Protein AF-N1QQ58-F1 (afdb_monomer_lite)

Sequence (366 aa):
MARAAWAVVRYAVVVPLLQLAVYLCAAMSLMLFAERLYMGLVVAALWLRRRRRQRRSPSRNKGGDDDLESGAAEDLPLVLVQIPMFNEKQVYRLSIGAACGLWWPADKLVIQVLDDSTDAGVPGGGRVPTVGRQGGAHPVRNELPSSFKAYRYQQHRWSCGPANLMRKMFWEIVASRQVSAWKKVHVLYGFFFVRKVVAHLVTFLFYCVVIPAYVLVGGQDVRLPKYVAMYVPAIITLLNAVCTPRSWHLLVFWILFENVMSMHRSKATIIGLVEASRANEWVVTEKLGSVTSSTPAATTTMATNKGATKKKKSQSSILAPEIVMGLCLLYCAVYDIVFGHDHFYVYLLMQSAAAFVIGFGYVGSQ

Foldseek 3Di:
DVVVVCVCCLVVPVQVVLLVLLVVLLVLLVLLLVLLVVVLVVVVVVVVVVVVVCVVCVPPPPDDDPPPPPPDLVPDAQDEAEAEDELPVPCPVVVVLVLVVDPHPPVRYHYHYHYPYPDPPDPDDDDDPPPPPPDDPDPDDPQDALAPVLVLVVLLLQLLVLLLVLVVCVVVLVPDPVDDPVVSCCVNPSVRPSPRASVLVSLACVQLPSVLSCLVSQVPSHDNDVCSVPVSVVVSLVSVCVVPVPCPVCSVVVSLLSSLSSVSSNVSSVCSNVVDVCSPDPDDRDGPSPDDDDDDDDDDDDDDDDDDDDDPDPDLDQQVVLLVSLVSLQVSLVSCVVRNDPNCSVVSNSSSVSSNCVRSRVPSPD

Organism: Aegilops tauschii (NCBI:txid37682)

Radius of gyration: 26.33 Å; chains: 1; bounding box: 58×62×82 Å

Secondary structure (DSSP, 8-state):
-HHHHHHHHIIIIIHHHHHHHHHHHHHHHHHHHHHHHHHHHHHHHHHHHHHHHHHH-SS--SS-S--TT-S-GGGPPPEEEEEEESS-TTTHHHHHHHHHTS-S-GGGEEEEEEE----TTS--SS-------------------SSHHHHHHHHHHHHHHHHHHHHHHHHHHHH-SSS-HHHHHIIIIIIIIIIIIIHHHHHHIIIIIIHHHHHHHTSSSS---HHHHHHHHHHHHHHHHHT-GGGGGGHHHHHHHHHHHHHHHHHHHHHHHHT-GGGS--PPPPPTT--S---------------------------HHHHHHHHHHHHHHHHHHHH-SS-THHHHHHHHHHHHHHHTT-SS--

Structure (mmCIF, N/CA/C/O backbone):
data_AF-N1QQ58-F1
#
_entry.id   AF-N1QQ58-F1
#
loop_
_atom_site.group_PDB
_atom_site.id
_atom_site.type_symbol
_atom_site.label_atom_id
_atom_site.label_alt_id
_atom_site.label_comp_id
_atom_site.label_asym_id
_atom_site.label_entity_id
_atom_site.label_seq_id
_atom_site.pdbx_PDB_ins_code
_atom_site.Cartn_x
_atom_site.Cartn_y
_atom_site.Cartn_z
_atom_site.occupancy
_atom_site.B_iso_or_equiv
_atom_site.auth_seq_id
_atom_site.auth_comp_id
_atom_site.auth_asym_id
_atom_site.auth_atom_id
_atom_site.pdbx_PDB_model_num
ATOM 1 N N . MET A 1 1 ? 16.653 -12.418 -35.942 1.00 68.75 1 MET A N 1
ATOM 2 C CA . MET A 1 1 ? 15.538 -13.248 -35.425 1.00 68.75 1 MET A CA 1
ATOM 3 C C . MET A 1 1 ? 15.154 -12.900 -33.987 1.00 68.75 1 MET A C 1
ATOM 5 O O . MET A 1 1 ? 14.000 -12.563 -33.777 1.00 68.75 1 MET A O 1
ATOM 9 N N . ALA A 1 2 ? 16.083 -12.873 -33.019 1.00 77.06 2 ALA A N 1
ATOM 10 C CA . ALA A 1 2 ? 15.763 -12.585 -31.608 1.00 77.06 2 ALA A CA 1
ATOM 11 C C . ALA A 1 2 ? 15.022 -11.249 -31.365 1.00 77.06 2 ALA A C 1
ATOM 13 O O . ALA A 1 2 ? 14.053 -11.219 -30.617 1.00 77.06 2 ALA A O 1
ATOM 14 N N . ARG A 1 3 ? 15.408 -10.157 -32.046 1.00 82.69 3 ARG A N 1
ATOM 15 C CA . ARG A 1 3 ? 14.711 -8.856 -31.935 1.00 82.69 3 ARG A CA 1
ATOM 16 C C . ARG A 1 3 ? 13.276 -8.881 -32.477 1.00 82.69 3 ARG A C 1
ATOM 18 O O . ARG A 1 3 ? 12.400 -8.263 -31.890 1.00 82.69 3 ARG A O 1
ATOM 25 N N . ALA A 1 4 ? 13.036 -9.614 -33.565 1.00 82.50 4 ALA A N 1
ATOM 26 C CA . ALA A 1 4 ? 11.702 -9.759 -34.149 1.00 82.50 4 ALA A CA 1
ATOM 27 C C . ALA A 1 4 ? 10.807 -10.657 -33.279 1.00 82.50 4 ALA A C 1
ATOM 29 O O . ALA A 1 4 ? 9.669 -10.300 -33.002 1.00 82.50 4 ALA A O 1
ATOM 30 N N . ALA A 1 5 ? 11.347 -11.769 -32.767 1.00 85.38 5 ALA A N 1
ATOM 31 C CA . ALA A 1 5 ? 10.647 -12.629 -31.813 1.00 85.38 5 ALA A CA 1
ATOM 32 C C . ALA A 1 5 ? 10.306 -11.879 -30.512 1.00 85.38 5 ALA A C 1
ATOM 34 O O . ALA A 1 5 ? 9.185 -11.977 -30.019 1.00 85.38 5 ALA A O 1
ATOM 35 N N . TRP A 1 6 ? 11.235 -11.066 -29.995 1.00 85.88 6 TRP A N 1
ATOM 36 C CA . TRP A 1 6 ? 10.984 -10.202 -28.841 1.00 85.88 6 TRP A CA 1
ATOM 37 C C . TRP A 1 6 ? 9.894 -9.165 -29.111 1.00 85.88 6 TRP A C 1
ATOM 39 O O . TRP A 1 6 ? 9.037 -8.966 -28.259 1.00 85.88 6 TRP A O 1
ATOM 49 N N . ALA A 1 7 ? 9.878 -8.539 -30.292 1.00 84.75 7 ALA A N 1
ATOM 50 C CA . ALA A 1 7 ? 8.821 -7.601 -30.662 1.00 84.75 7 ALA A CA 1
ATOM 51 C C . ALA A 1 7 ? 7.442 -8.282 -30.674 1.00 84.75 7 ALA A C 1
ATOM 53 O O . ALA A 1 7 ? 6.501 -7.765 -30.078 1.00 84.75 7 ALA A O 1
ATOM 54 N N . VAL A 1 8 ? 7.335 -9.477 -31.263 1.00 88.44 8 VAL A N 1
ATOM 55 C CA . VAL A 1 8 ? 6.081 -10.246 -31.272 1.00 88.44 8 VAL A CA 1
ATOM 56 C C . VAL A 1 8 ? 5.625 -10.568 -29.848 1.00 88.44 8 VAL A C 1
ATOM 58 O O . VAL A 1 8 ? 4.484 -10.282 -29.500 1.00 88.44 8 VAL A O 1
ATOM 61 N N . VAL A 1 9 ? 6.511 -11.087 -28.992 1.00 88.62 9 VAL A N 1
ATOM 62 C CA . VAL A 1 9 ? 6.177 -11.402 -27.589 1.00 88.62 9 VAL A CA 1
ATOM 63 C C . VAL A 1 9 ? 5.810 -10.142 -26.800 1.00 88.62 9 VAL A C 1
ATOM 65 O O . VAL A 1 9 ? 4.850 -10.149 -26.025 1.00 88.62 9 VAL A O 1
ATOM 68 N N . ARG A 1 10 ? 6.536 -9.041 -27.011 1.00 87.25 10 ARG A N 1
ATOM 69 C CA . ARG A 1 10 ? 6.280 -7.754 -26.360 1.00 87.25 10 ARG A CA 1
ATOM 70 C C . ARG A 1 10 ? 4.865 -7.271 -26.656 1.00 87.25 10 ARG A C 1
ATOM 72 O O . ARG A 1 10 ? 4.117 -7.018 -25.717 1.00 87.25 10 ARG A O 1
ATOM 79 N N . TYR A 1 11 ? 4.489 -7.181 -27.928 1.00 87.56 11 TYR A N 1
ATOM 80 C CA . TYR A 1 11 ? 3.186 -6.644 -28.322 1.00 87.56 11 TYR A CA 1
ATOM 81 C C . TYR A 1 11 ? 2.030 -7.624 -28.093 1.00 87.56 11 TYR A C 1
ATOM 83 O O . TYR A 1 11 ? 0.942 -7.191 -27.727 1.00 87.56 11 TYR A O 1
ATOM 91 N N . ALA A 1 12 ? 2.253 -8.931 -28.253 1.00 89.88 12 ALA A N 1
ATOM 92 C CA . ALA A 1 12 ? 1.199 -9.929 -28.083 1.00 89.88 12 ALA A CA 1
ATOM 93 C C . ALA A 1 12 ? 0.916 -10.280 -26.615 1.00 89.88 12 ALA A C 1
ATOM 95 O O . ALA A 1 12 ? -0.210 -10.642 -26.286 1.00 89.88 12 ALA A O 1
ATOM 96 N N . VAL A 1 13 ? 1.920 -10.201 -25.733 1.00 90.88 13 VAL A N 1
ATOM 97 C CA . VAL A 1 13 ? 1.814 -10.713 -24.355 1.00 90.88 13 VAL A CA 1
ATOM 98 C C . VAL A 1 13 ? 2.158 -9.646 -23.322 1.00 90.88 13 VAL A C 1
ATOM 100 O O . VAL A 1 13 ? 1.341 -9.350 -22.453 1.00 90.88 13 VAL A O 1
ATOM 103 N N . VAL A 1 14 ? 3.344 -9.039 -23.400 1.00 90.88 14 VAL A N 1
ATOM 104 C CA . VAL A 1 14 ? 3.839 -8.159 -22.325 1.00 90.88 14 VAL A CA 1
ATOM 105 C C . VAL A 1 14 ? 3.010 -6.882 -22.207 1.00 90.88 14 VAL A C 1
ATOM 107 O O . VAL A 1 14 ? 2.548 -6.551 -21.118 1.00 90.88 14 VAL A O 1
ATOM 110 N N . VAL A 1 15 ? 2.789 -6.183 -23.321 1.00 90.62 15 VAL A N 1
ATOM 111 C CA . VAL A 1 15 ? 2.008 -4.939 -23.374 1.00 90.62 15 VAL A CA 1
ATOM 112 C C . VAL A 1 15 ? 0.566 -5.144 -22.888 1.00 90.62 15 VAL A C 1
ATOM 114 O O . VAL A 1 15 ? 0.165 -4.418 -21.977 1.00 90.62 15 VAL A O 1
ATOM 117 N N . PRO A 1 16 ? -0.226 -6.115 -23.394 1.00 92.81 16 PRO A N 1
ATOM 118 C CA . PRO A 1 16 ? -1.600 -6.296 -22.925 1.00 92.81 16 PRO A CA 1
ATOM 119 C C . PRO A 1 16 ? -1.680 -6.743 -21.460 1.00 92.81 16 PRO A C 1
ATOM 121 O O . PRO A 1 16 ? -2.546 -6.256 -20.732 1.00 92.81 16 PRO A O 1
ATOM 124 N N . LEU A 1 17 ? -0.767 -7.604 -20.990 1.00 93.94 17 LEU A N 1
ATOM 125 C CA . LEU A 1 17 ? -0.719 -7.994 -19.575 1.00 93.94 17 LEU A CA 1
ATOM 126 C C . LEU A 1 17 ? -0.382 -6.810 -18.667 1.00 93.94 17 LEU A C 1
ATOM 128 O O . LEU A 1 17 ? -1.013 -6.629 -17.625 1.00 93.94 17 LEU A O 1
ATOM 132 N N . LEU A 1 18 ? 0.584 -5.982 -19.063 1.00 93.06 18 LEU A N 1
ATOM 133 C CA . LEU A 1 18 ? 0.956 -4.793 -18.307 1.00 93.06 18 LEU A CA 1
ATOM 134 C C . LEU A 1 18 ? -0.171 -3.753 -18.315 1.00 93.06 18 LEU A C 1
ATOM 136 O O . LEU A 1 18 ? -0.483 -3.187 -17.270 1.00 93.06 18 LEU A O 1
ATOM 140 N N . GLN A 1 19 ? -0.846 -3.556 -19.449 1.00 92.69 19 GLN A N 1
ATOM 141 C CA . GLN A 1 19 ? -2.010 -2.677 -19.551 1.00 92.69 19 GLN A CA 1
ATOM 142 C C . GLN A 1 19 ? -3.161 -3.157 -18.650 1.00 92.69 19 GLN A C 1
ATOM 144 O O . GLN A 1 19 ? -3.778 -2.353 -17.950 1.00 92.69 19 GLN A O 1
ATOM 149 N N . LEU A 1 20 ? -3.419 -4.468 -18.602 1.00 94.06 20 LEU A N 1
ATOM 150 C CA . LEU A 1 20 ? -4.380 -5.059 -17.670 1.00 94.06 20 LEU A CA 1
ATOM 151 C C . LEU A 1 20 ? -3.970 -4.806 -16.212 1.00 94.06 20 LEU A C 1
ATOM 153 O O . LEU A 1 20 ? -4.798 -4.377 -15.411 1.00 94.06 20 LEU A O 1
ATOM 157 N N . ALA A 1 21 ? -2.696 -5.013 -15.867 1.00 94.06 21 ALA A N 1
ATOM 158 C CA . ALA A 1 21 ? -2.182 -4.750 -14.524 1.00 94.06 21 ALA A CA 1
ATOM 159 C C . ALA A 1 21 ? -2.329 -3.270 -14.123 1.00 94.06 21 ALA A C 1
ATOM 161 O O . ALA A 1 21 ? -2.708 -2.979 -12.986 1.00 94.06 21 ALA A O 1
ATOM 162 N N . VAL A 1 22 ? -2.102 -2.340 -15.059 1.00 92.81 22 VAL A N 1
ATOM 163 C CA . VAL A 1 22 ? -2.349 -0.901 -14.871 1.00 92.81 22 VAL A CA 1
ATOM 164 C C . VAL A 1 22 ? -3.824 -0.641 -14.574 1.00 92.81 22 VAL A C 1
ATOM 166 O O . VAL A 1 22 ? -4.124 0.051 -13.602 1.00 92.81 22 VAL A O 1
ATOM 169 N N . TYR A 1 23 ? -4.750 -1.211 -15.350 1.00 93.00 23 TYR A N 1
ATOM 170 C CA . TYR A 1 23 ? -6.185 -1.025 -15.114 1.00 93.00 23 TYR A CA 1
ATOM 171 C C . TYR A 1 23 ? -6.649 -1.610 -13.779 1.00 93.00 23 TYR A C 1
ATOM 173 O O . TYR A 1 23 ? -7.400 -0.954 -13.057 1.00 93.00 23 TYR A O 1
ATOM 181 N N . LEU A 1 24 ? -6.156 -2.791 -13.403 1.00 94.31 24 LEU A N 1
ATOM 182 C CA . LEU A 1 24 ? -6.442 -3.391 -12.099 1.00 94.31 24 LEU A CA 1
ATOM 183 C C . LEU A 1 24 ? -5.923 -2.512 -10.954 1.00 94.31 24 LEU A C 1
ATOM 185 O O . LEU A 1 24 ? -6.649 -2.253 -9.994 1.00 94.31 24 LEU A O 1
ATOM 189 N N . CYS A 1 25 ? -4.696 -1.996 -11.062 1.00 93.69 25 CYS A N 1
ATOM 190 C CA . CYS A 1 25 ? -4.146 -1.091 -10.054 1.00 93.69 25 CYS A CA 1
ATOM 191 C C . CYS A 1 25 ? -4.879 0.253 -10.006 1.00 93.69 25 CYS A C 1
ATOM 193 O O . CYS A 1 25 ? -5.092 0.789 -8.920 1.00 93.69 25 CYS A O 1
ATOM 195 N N . ALA A 1 26 ? -5.308 0.789 -11.149 1.00 91.94 26 ALA A N 1
ATOM 196 C CA . ALA A 1 26 ? -6.103 2.011 -11.204 1.00 91.94 26 ALA A CA 1
ATOM 197 C C . ALA A 1 26 ? -7.471 1.822 -10.530 1.00 91.94 26 ALA A C 1
ATOM 199 O O . ALA A 1 26 ? -7.878 2.668 -9.733 1.00 91.94 26 ALA A O 1
ATOM 200 N N . ALA A 1 27 ? -8.142 0.692 -10.774 1.00 93.06 27 ALA A N 1
ATOM 201 C CA . ALA A 1 27 ? -9.397 0.345 -10.113 1.00 93.06 27 ALA A CA 1
ATOM 202 C C . ALA A 1 27 ? -9.220 0.217 -8.590 1.00 93.06 27 ALA A C 1
ATOM 204 O O . ALA A 1 27 ? -9.966 0.829 -7.827 1.00 93.06 27 ALA A O 1
ATOM 205 N N . MET A 1 28 ? -8.183 -0.495 -8.137 1.00 94.12 28 MET A N 1
ATOM 206 C CA . MET A 1 28 ? -7.853 -0.613 -6.712 1.00 94.12 28 MET A CA 1
ATOM 207 C C . MET A 1 28 ? -7.541 0.746 -6.061 1.00 94.12 28 MET A C 1
ATOM 209 O O . MET A 1 28 ? -8.013 1.031 -4.959 1.00 94.12 28 MET A O 1
ATOM 213 N N . SER A 1 29 ? -6.794 1.615 -6.748 1.00 92.38 29 SER A N 1
ATOM 214 C CA . SER A 1 29 ? -6.502 2.978 -6.285 1.00 92.38 29 SER A CA 1
ATOM 215 C C . SER A 1 29 ? -7.767 3.831 -6.177 1.00 92.38 29 SER A C 1
ATOM 217 O O . SER A 1 29 ? -7.935 4.560 -5.199 1.00 92.38 29 SER A O 1
ATOM 219 N N . LEU A 1 30 ? -8.694 3.709 -7.133 1.00 91.56 30 LEU A N 1
ATOM 220 C CA . LEU A 1 30 ? -9.986 4.394 -7.091 1.00 91.56 30 LEU A CA 1
ATOM 221 C C . LEU A 1 30 ? -10.849 3.907 -5.919 1.00 91.56 30 LEU A C 1
ATOM 223 O O . LEU A 1 30 ? -11.454 4.725 -5.227 1.00 91.56 30 LEU A O 1
ATOM 227 N N . MET A 1 31 ? -10.872 2.598 -5.654 1.00 93.38 31 MET A N 1
ATOM 228 C CA . MET A 1 31 ? -11.583 2.030 -4.502 1.00 93.38 31 MET A CA 1
ATOM 229 C C . MET A 1 31 ? -11.068 2.614 -3.181 1.00 93.38 31 MET A C 1
ATOM 231 O O . MET A 1 31 ? -11.866 2.995 -2.323 1.00 93.38 31 MET A O 1
ATOM 235 N N . LEU A 1 32 ? -9.746 2.739 -3.025 1.00 91.56 32 LEU A N 1
ATOM 236 C CA . LEU A 1 32 ? -9.146 3.369 -1.845 1.00 91.56 32 LEU A CA 1
ATOM 237 C C . LEU A 1 32 ? -9.469 4.851 -1.749 1.00 91.56 32 LEU A C 1
ATOM 239 O O . LEU A 1 32 ? -9.785 5.337 -0.665 1.00 91.56 32 LEU A O 1
ATOM 243 N N . PHE A 1 33 ? -9.392 5.568 -2.866 1.00 91.88 33 PHE A N 1
ATOM 244 C CA . PHE A 1 33 ? -9.733 6.980 -2.905 1.00 91.88 33 PHE A CA 1
ATOM 245 C C . PHE A 1 33 ? -11.181 7.212 -2.463 1.00 91.88 33 PHE A C 1
ATOM 247 O O . PHE A 1 33 ? -11.430 8.051 -1.600 1.00 91.88 33 PHE A O 1
ATOM 254 N N . ALA A 1 34 ? -12.121 6.420 -2.986 1.00 92.06 34 ALA A N 1
ATOM 255 C CA . ALA A 1 34 ? -13.529 6.488 -2.613 1.00 92.06 34 ALA A CA 1
ATOM 256 C C . ALA A 1 34 ? -13.748 6.192 -1.118 1.00 92.06 34 ALA A C 1
ATOM 258 O O . ALA A 1 34 ? -14.498 6.906 -0.454 1.00 92.06 34 ALA A O 1
ATOM 259 N N . GLU A 1 35 ? -13.058 5.190 -0.563 1.00 91.44 35 GLU A N 1
ATOM 260 C CA . GLU A 1 35 ? -13.122 4.859 0.866 1.00 91.44 35 GLU A CA 1
ATOM 261 C C . GLU A 1 35 ? -12.599 6.003 1.745 1.00 91.44 35 GLU A C 1
ATOM 263 O O . GLU A 1 35 ? -13.250 6.393 2.718 1.00 91.44 35 GLU A O 1
ATOM 268 N N . ARG A 1 36 ? -11.464 6.602 1.366 1.00 90.25 36 ARG A N 1
ATOM 269 C CA . ARG A 1 36 ? -10.860 7.725 2.094 1.00 90.25 36 ARG A CA 1
ATOM 270 C C . ARG A 1 36 ? -11.699 8.988 2.003 1.00 90.25 36 ARG A C 1
ATOM 272 O O . ARG A 1 36 ? -11.856 9.672 3.013 1.00 90.25 36 ARG A O 1
ATOM 279 N N . LEU A 1 37 ? -12.279 9.264 0.837 1.00 90.81 37 LEU A N 1
ATOM 280 C CA . LEU A 1 37 ? -13.210 10.368 0.643 1.00 90.81 37 LEU A CA 1
ATOM 281 C C . LEU A 1 37 ? -14.463 10.180 1.505 1.00 90.81 37 LEU A C 1
ATOM 283 O O . LEU A 1 37 ? -14.833 11.089 2.244 1.00 90.81 37 LEU A O 1
ATOM 287 N N . TYR A 1 38 ? -15.073 8.990 1.477 1.00 90.62 38 TYR A N 1
ATOM 288 C CA . TYR A 1 38 ? -16.233 8.664 2.306 1.00 90.62 38 TYR A CA 1
ATOM 289 C C . TYR A 1 38 ? -15.941 8.880 3.796 1.00 90.62 38 TYR A C 1
ATOM 291 O O . TYR A 1 38 ? -16.677 9.595 4.477 1.00 90.62 38 TYR A O 1
ATOM 299 N N . MET A 1 39 ? -14.837 8.326 4.301 1.00 87.50 39 MET A N 1
ATOM 300 C CA . MET A 1 39 ? -14.452 8.477 5.706 1.00 87.50 39 MET A CA 1
ATOM 301 C C . MET A 1 39 ? -14.150 9.932 6.073 1.00 87.50 39 MET A C 1
ATOM 303 O O . MET A 1 39 ? -14.581 10.397 7.128 1.00 87.50 39 MET A O 1
ATOM 307 N N . GLY A 1 40 ? -13.469 10.672 5.194 1.00 88.31 40 GLY A N 1
ATOM 308 C CA . GLY A 1 40 ? -13.215 12.100 5.373 1.00 88.31 40 GLY A CA 1
ATOM 309 C C . GLY A 1 40 ? -14.508 12.911 5.479 1.00 88.31 40 GLY A C 1
ATOM 310 O O . GLY A 1 40 ? -14.647 13.730 6.387 1.00 88.31 40 GLY A O 1
ATOM 311 N N . LEU A 1 41 ? -15.492 12.631 4.618 1.00 90.88 41 LEU A N 1
ATOM 312 C CA . LEU A 1 41 ? -16.811 13.269 4.655 1.00 90.88 41 LEU A CA 1
ATOM 313 C C . LEU A 1 41 ? -17.585 12.927 5.935 1.00 90.88 41 LEU A C 1
ATOM 315 O O . LEU A 1 41 ? -18.172 13.821 6.544 1.00 90.88 41 LEU A O 1
ATOM 319 N N . VAL A 1 42 ? -17.560 11.666 6.380 1.00 89.44 42 VAL A N 1
ATOM 320 C CA . VAL A 1 42 ? -18.204 11.245 7.637 1.00 89.44 42 VAL A CA 1
ATOM 321 C C . VAL A 1 42 ? -17.586 11.975 8.830 1.00 89.44 42 VAL A C 1
ATOM 323 O O . VAL A 1 42 ? -18.313 12.555 9.640 1.00 89.44 42 VAL A O 1
ATOM 326 N N . VAL A 1 43 ? -16.255 12.012 8.922 1.00 87.19 43 VAL A N 1
ATOM 327 C CA . VAL A 1 43 ? -15.543 12.716 9.998 1.00 87.19 43 VAL A CA 1
ATOM 328 C C . VAL A 1 43 ? -15.839 14.216 9.958 1.00 87.19 43 VAL A C 1
ATOM 330 O O . VAL A 1 43 ? -16.155 14.797 10.995 1.00 87.19 43 VAL A O 1
ATOM 333 N N . ALA A 1 44 ? -15.821 14.841 8.779 1.00 88.31 44 ALA A N 1
ATOM 334 C CA . ALA A 1 44 ? -16.146 16.257 8.618 1.00 88.31 44 ALA A CA 1
ATOM 335 C C . ALA A 1 44 ? -17.598 16.571 9.021 1.00 88.31 44 ALA A C 1
ATOM 337 O O . ALA A 1 44 ? -17.852 17.562 9.709 1.00 88.31 44 ALA A O 1
ATOM 338 N N . ALA A 1 45 ? -18.554 15.713 8.656 1.00 91.00 45 ALA A N 1
ATOM 339 C CA . ALA A 1 45 ? -19.955 15.863 9.035 1.00 91.00 45 ALA A CA 1
ATOM 340 C C . ALA A 1 45 ? -20.155 15.728 10.553 1.00 91.00 45 ALA A C 1
ATOM 342 O O . ALA A 1 45 ? -20.858 16.545 11.156 1.00 91.00 45 ALA A O 1
ATOM 343 N N . LEU A 1 46 ? -19.518 14.738 11.190 1.00 90.06 46 LEU A N 1
ATOM 344 C CA . LEU A 1 46 ? -19.548 14.564 12.646 1.00 90.06 46 LEU A CA 1
ATOM 345 C C . LEU A 1 46 ? -18.886 15.740 13.364 1.00 90.06 46 LEU A C 1
ATOM 347 O O . LEU A 1 46 ? -19.436 16.257 14.337 1.00 90.06 46 LEU A O 1
ATOM 351 N N . TRP A 1 47 ? -17.757 16.219 12.848 1.00 87.25 47 TRP A N 1
ATOM 352 C CA . TRP A 1 47 ? -17.075 17.400 13.360 1.00 87.25 47 TRP A CA 1
ATOM 353 C C . TRP A 1 47 ? -17.955 18.652 13.257 1.00 87.25 47 TRP A C 1
ATOM 355 O O . TRP A 1 47 ? -18.106 19.384 14.236 1.00 87.25 47 TRP A O 1
ATOM 365 N N . LEU A 1 48 ? -18.620 18.870 12.117 1.00 90.19 48 LEU A N 1
ATOM 366 C CA . LEU A 1 48 ? -19.521 20.005 11.923 1.00 90.19 48 LEU A CA 1
ATOM 367 C C . LEU A 1 48 ? -20.743 19.919 12.847 1.00 90.19 48 LEU A C 1
ATOM 369 O O . LEU A 1 48 ? -21.152 20.930 13.420 1.00 90.19 48 LEU A O 1
ATOM 373 N N . ARG A 1 49 ? -21.307 18.719 13.038 1.00 90.25 49 ARG A N 1
ATOM 374 C CA . ARG A 1 49 ? -22.401 18.477 13.992 1.00 90.25 49 ARG A CA 1
ATOM 375 C C . ARG A 1 49 ? -21.964 18.747 15.428 1.00 90.25 49 ARG A C 1
ATOM 377 O O . ARG A 1 49 ? -22.676 19.459 16.134 1.00 90.25 49 ARG A O 1
ATOM 384 N N . ARG A 1 50 ? -20.791 18.255 15.842 1.00 87.31 50 ARG A N 1
ATOM 385 C CA . ARG A 1 50 ? -20.214 18.516 17.170 1.00 87.31 50 ARG A CA 1
ATOM 386 C C . ARG A 1 50 ? -19.990 20.012 17.384 1.00 87.31 50 ARG A C 1
ATOM 388 O O . ARG A 1 50 ? -20.445 20.554 18.383 1.00 87.31 50 ARG A O 1
ATOM 395 N N . ARG A 1 51 ? -19.410 20.709 16.401 1.00 85.31 51 ARG A N 1
ATOM 396 C CA . ARG A 1 51 ? -19.193 22.164 16.451 1.00 85.31 51 ARG A CA 1
ATOM 397 C C . ARG A 1 51 ? -20.505 22.949 16.520 1.00 85.31 51 ARG A C 1
ATOM 399 O O . ARG A 1 51 ? -20.591 23.922 17.262 1.00 85.31 51 ARG A O 1
ATOM 406 N N . ARG A 1 52 ? -21.540 22.536 15.778 1.00 83.50 52 ARG A N 1
ATOM 407 C CA . ARG A 1 52 ? -22.883 23.144 15.840 1.00 83.50 52 ARG A CA 1
ATOM 408 C C . ARG A 1 52 ? -23.567 22.896 17.186 1.00 83.50 52 ARG A C 1
ATOM 410 O O . ARG A 1 52 ? -24.162 23.830 17.710 1.00 83.50 52 ARG A O 1
ATOM 417 N N . ARG A 1 53 ? -23.468 21.687 17.757 1.00 76.56 53 ARG A N 1
ATOM 418 C CA . ARG A 1 53 ? -23.971 21.381 19.111 1.00 76.56 53 ARG A CA 1
ATOM 419 C C . ARG A 1 53 ? -23.275 22.245 20.162 1.00 76.56 53 ARG A C 1
ATOM 421 O O . ARG A 1 53 ? -23.950 22.908 20.937 1.00 76.56 53 ARG A O 1
ATOM 428 N N . GLN A 1 54 ? -21.949 22.327 20.103 1.00 71.19 54 GLN A N 1
ATOM 429 C CA . GLN A 1 54 ? -21.149 23.097 21.056 1.00 71.19 54 GLN A CA 1
ATOM 430 C C . GLN A 1 54 ? -21.381 24.613 20.952 1.00 71.19 54 GLN A C 1
ATOM 432 O O . GLN A 1 54 ? -21.336 25.312 21.955 1.00 71.19 54 GLN A O 1
ATOM 437 N N . ARG A 1 55 ? -21.706 25.126 19.755 1.00 67.00 55 ARG A N 1
ATOM 438 C CA . ARG A 1 55 ? -22.148 26.520 19.562 1.00 67.00 55 ARG A CA 1
ATOM 439 C C . ARG A 1 55 ? -23.585 26.785 20.024 1.00 67.00 55 ARG A C 1
ATOM 441 O O . ARG A 1 55 ? -23.877 27.906 20.415 1.00 67.00 55 ARG A O 1
ATOM 448 N N . ARG A 1 56 ? -24.484 25.796 19.949 1.00 61.97 56 ARG A N 1
ATOM 449 C CA . ARG A 1 56 ? -25.903 25.941 20.336 1.00 61.97 56 ARG A CA 1
ATOM 450 C C . ARG A 1 56 ? -26.151 25.817 21.837 1.00 61.97 56 ARG A C 1
ATOM 452 O O . ARG A 1 56 ? -27.188 26.272 22.297 1.00 61.97 56 ARG A O 1
ATOM 459 N N . SER A 1 57 ? -25.234 25.228 22.600 1.00 47.12 57 SER A N 1
ATOM 460 C CA . SER A 1 57 ? -25.326 25.217 24.059 1.00 47.12 57 SER A CA 1
ATOM 461 C C . SER A 1 57 ? -23.932 25.305 24.689 1.00 47.12 57 SER A C 1
ATOM 463 O O . SER A 1 57 ? -23.308 24.277 24.941 1.00 47.12 57 SER A O 1
ATOM 465 N N . PRO A 1 58 ? -23.422 26.525 24.947 1.00 53.78 58 PRO A N 1
ATOM 466 C CA . PRO A 1 58 ? -22.179 26.721 25.697 1.00 53.78 58 PRO A CA 1
ATOM 467 C C . PRO A 1 58 ? -22.304 26.302 27.174 1.00 53.78 58 PRO A C 1
ATOM 469 O O . PRO A 1 58 ? -21.292 26.081 27.828 1.00 53.78 58 PRO A O 1
ATOM 472 N N . SER A 1 59 ? -23.539 26.207 27.695 1.00 46.78 59 SER A N 1
ATOM 473 C CA . SER A 1 59 ? -23.839 26.065 29.130 1.00 46.78 59 SER A CA 1
ATOM 474 C C . SER A 1 59 ? -24.355 24.685 29.564 1.00 46.78 59 SER A C 1
ATOM 476 O O . SER A 1 59 ? -24.485 24.447 30.763 1.00 46.78 59 SER A O 1
ATOM 478 N N . ARG A 1 60 ? -24.632 23.745 28.653 1.00 44.78 60 ARG A N 1
ATOM 479 C CA . ARG A 1 60 ? -25.029 22.376 29.033 1.00 44.78 60 ARG A CA 1
ATOM 480 C C . ARG A 1 60 ? -23.796 21.491 29.237 1.00 44.78 60 ARG A C 1
ATOM 482 O O . ARG A 1 60 ? -23.609 20.508 28.534 1.00 44.78 60 ARG A O 1
ATOM 489 N N . ASN A 1 61 ? -22.932 21.884 30.176 1.00 45.59 61 ASN A N 1
ATOM 490 C CA . ASN A 1 61 ? -21.799 21.071 30.637 1.00 45.59 61 ASN A CA 1
ATOM 491 C C . ASN A 1 61 ? -21.949 20.631 32.106 1.00 45.59 61 ASN A C 1
ATOM 493 O O . ASN A 1 61 ? -20.962 20.433 32.808 1.00 45.59 61 ASN A O 1
ATOM 497 N N . LYS A 1 62 ? -23.191 20.492 32.582 1.00 43.03 62 LYS A N 1
ATOM 498 C CA . LYS A 1 62 ? -23.528 19.746 33.798 1.00 43.03 62 LYS A CA 1
ATOM 499 C C . LYS A 1 62 ? -24.852 19.019 33.570 1.00 43.03 62 LYS A C 1
ATOM 501 O O . LYS A 1 62 ? -25.894 19.661 33.536 1.00 43.03 62 LYS A O 1
ATOM 506 N N . GLY A 1 63 ? -24.784 17.701 33.414 1.00 43.69 63 GLY A N 1
ATOM 507 C CA . GLY A 1 63 ? -25.938 16.803 33.453 1.00 43.69 63 GLY A CA 1
ATOM 508 C C . GLY A 1 63 ? -26.549 16.486 32.087 1.00 43.69 63 GLY A C 1
ATOM 509 O O . GLY A 1 63 ? -27.134 17.351 31.437 1.00 43.69 63 GLY A O 1
ATOM 510 N N . GLY A 1 64 ? -26.451 15.218 31.690 1.00 42.88 64 GLY A N 1
ATOM 511 C CA . GLY A 1 64 ? -27.249 14.636 30.613 1.00 42.88 64 GLY A CA 1
ATOM 512 C C . GLY A 1 64 ? -26.523 14.512 29.278 1.00 42.88 64 GLY A C 1
ATOM 513 O O . GLY A 1 64 ? -26.960 15.100 28.281 1.00 42.88 64 GLY A O 1
ATOM 514 N N . ASP A 1 65 ? -25.432 13.747 29.255 1.00 43.22 65 ASP A N 1
ATOM 515 C CA . ASP A 1 65 ? -25.315 12.734 28.205 1.00 43.22 65 ASP A CA 1
ATOM 516 C C . ASP A 1 65 ? -26.193 11.549 28.636 1.00 43.22 65 ASP A C 1
ATOM 518 O O . ASP A 1 65 ? -26.395 11.329 29.831 1.00 43.22 65 ASP A O 1
ATOM 522 N N . ASP A 1 66 ? -26.774 10.840 27.671 1.00 43.81 66 ASP A N 1
ATOM 523 C CA . ASP A 1 66 ? -27.459 9.564 27.885 1.00 43.81 66 ASP A CA 1
ATOM 524 C C . ASP A 1 66 ? -26.410 8.506 28.288 1.00 43.81 66 ASP A C 1
ATOM 526 O O . ASP A 1 66 ? -26.096 7.582 27.535 1.00 43.81 66 ASP A O 1
ATOM 530 N N . ASP A 1 67 ? -25.794 8.702 29.453 1.00 46.78 67 ASP A N 1
ATOM 531 C CA . ASP A 1 67 ? -24.844 7.791 30.058 1.00 46.78 67 ASP A CA 1
ATOM 532 C C . ASP A 1 67 ? -25.631 6.548 30.463 1.00 46.78 67 ASP A C 1
ATOM 534 O O . ASP A 1 67 ? -26.418 6.568 31.410 1.00 46.78 67 ASP A O 1
ATOM 538 N N . LEU A 1 68 ? -25.378 5.440 29.767 1.00 47.38 68 LEU A N 1
ATOM 539 C CA . LEU A 1 68 ? -25.786 4.090 30.179 1.00 47.38 68 LEU A CA 1
ATOM 540 C C . LEU A 1 68 ? -25.263 3.722 31.588 1.00 47.38 68 LEU A C 1
ATOM 542 O O . LEU A 1 68 ? -25.661 2.705 32.143 1.00 47.38 68 LEU A O 1
ATOM 546 N N . GLU A 1 69 ? -24.398 4.560 32.164 1.00 46.91 69 GLU A N 1
ATOM 547 C CA . GLU A 1 69 ? -23.865 4.501 33.527 1.00 46.91 69 GLU A CA 1
ATOM 548 C C . GLU A 1 69 ? -24.689 5.317 34.550 1.00 46.91 69 GLU A C 1
ATOM 550 O O . GLU A 1 69 ? -24.337 5.343 35.724 1.00 46.91 69 GLU A O 1
ATOM 555 N N . SER A 1 70 ? -25.792 5.965 34.145 1.00 45.06 70 SER A N 1
ATOM 556 C CA . SER A 1 70 ? -26.669 6.752 35.041 1.00 45.06 70 SER A CA 1
ATOM 557 C C . SER A 1 70 ? -27.647 5.912 35.874 1.00 45.06 70 SER A C 1
ATOM 559 O O . SER A 1 70 ? -28.499 6.473 36.566 1.00 45.06 70 SER A O 1
ATOM 561 N N . GLY A 1 71 ? -27.555 4.580 35.816 1.00 51.06 71 GLY A N 1
ATOM 562 C CA . GLY A 1 71 ? -28.204 3.732 36.815 1.00 51.06 71 GLY A CA 1
ATOM 563 C C . GLY A 1 71 ? -27.678 4.083 38.208 1.00 51.06 71 GLY A C 1
ATOM 564 O O . GLY A 1 71 ? -26.544 4.547 38.351 1.00 51.06 71 GLY A O 1
ATOM 565 N N . ALA A 1 72 ? -28.486 3.885 39.253 1.00 57.72 72 ALA A N 1
ATOM 566 C CA . ALA A 1 72 ? -27.975 3.963 40.621 1.00 57.72 72 ALA A CA 1
ATOM 567 C C . ALA A 1 72 ? -26.702 3.098 40.729 1.00 57.72 72 ALA A C 1
ATOM 569 O O . ALA A 1 72 ? -26.577 2.111 40.009 1.00 57.72 72 ALA A O 1
ATOM 570 N N . ALA A 1 73 ? -25.752 3.425 41.612 1.00 55.72 73 ALA A N 1
ATOM 571 C CA . ALA A 1 73 ? -24.505 2.652 41.751 1.00 55.72 73 ALA A CA 1
ATOM 572 C C . ALA A 1 73 ? -24.742 1.126 41.917 1.00 55.72 73 ALA A C 1
ATOM 574 O O . ALA A 1 73 ? -23.877 0.310 41.587 1.00 55.72 73 ALA A O 1
ATOM 575 N N . GLU A 1 74 ? -25.944 0.737 42.357 1.00 60.28 74 GLU A N 1
ATOM 576 C CA . GLU A 1 74 ? -26.431 -0.641 42.447 1.00 60.28 74 GLU A CA 1
ATOM 577 C C . GLU A 1 74 ? -26.668 -1.346 41.093 1.00 60.28 74 GLU A C 1
ATOM 579 O O . GLU A 1 74 ? -26.421 -2.548 41.020 1.00 60.28 74 GLU A O 1
ATOM 584 N N . ASP A 1 75 ? -26.976 -0.631 40.006 1.00 69.38 75 ASP A N 1
ATOM 585 C CA . ASP A 1 75 ? -27.267 -1.190 38.667 1.00 69.38 75 ASP A CA 1
ATOM 586 C C . ASP A 1 75 ? -26.034 -1.330 37.753 1.00 69.38 75 ASP A C 1
ATOM 588 O O . ASP A 1 75 ? -26.118 -1.871 36.648 1.00 69.38 75 ASP A O 1
ATOM 592 N N . LEU A 1 76 ? -24.862 -0.855 38.184 1.00 77.00 76 LEU A N 1
ATOM 593 C CA . LEU A 1 76 ? -23.634 -0.976 37.390 1.00 77.00 76 LEU A CA 1
ATOM 594 C C . LEU A 1 76 ? -23.181 -2.449 37.288 1.00 77.00 76 LEU A C 1
ATOM 596 O O . LEU A 1 76 ? -23.208 -3.152 38.306 1.00 77.00 76 LEU A O 1
ATOM 600 N N . PRO A 1 77 ? -22.741 -2.933 36.107 1.00 83.12 77 PRO A N 1
ATOM 601 C CA . PRO A 1 77 ? -22.280 -4.309 35.943 1.00 83.12 77 PRO A CA 1
ATOM 602 C C . PRO A 1 77 ? -20.944 -4.566 36.652 1.00 83.12 77 PRO A C 1
ATOM 604 O O . PRO A 1 77 ? -20.126 -3.666 36.847 1.00 83.12 77 PRO A O 1
ATOM 607 N N . LEU A 1 78 ? -20.696 -5.834 36.986 1.00 81.81 78 LEU A N 1
ATOM 608 C CA . LEU A 1 78 ? -19.364 -6.304 37.361 1.00 81.81 78 LEU A CA 1
ATOM 609 C C . LEU A 1 78 ? -18.456 -6.261 36.122 1.00 81.81 78 LEU A C 1
ATOM 611 O O . LEU A 1 78 ? -18.749 -6.905 35.113 1.00 81.81 78 LEU A O 1
ATOM 615 N N . VAL A 1 79 ? -17.354 -5.518 36.200 1.00 80.81 79 VAL A N 1
ATOM 616 C CA . VAL A 1 79 ? -16.415 -5.311 35.092 1.00 80.81 79 VAL A CA 1
ATOM 617 C C . VAL A 1 79 ? -15.076 -5.970 35.410 1.00 80.81 79 VAL A C 1
ATOM 619 O O . VAL A 1 79 ? -14.455 -5.687 36.433 1.00 80.81 79 VAL A O 1
ATOM 622 N N . LEU A 1 80 ? -14.611 -6.829 34.499 1.00 81.94 80 LEU A N 1
ATOM 623 C CA . LEU A 1 80 ? -13.282 -7.436 34.535 1.00 81.94 80 LEU A CA 1
ATOM 624 C C . LEU A 1 80 ? -12.360 -6.733 33.532 1.00 81.94 80 LEU A C 1
ATOM 626 O O . LEU A 1 80 ? -12.570 -6.810 32.323 1.00 81.94 80 LEU A O 1
ATOM 630 N N . VAL A 1 81 ? -11.303 -6.094 34.026 1.00 80.12 81 VAL A N 1
ATOM 631 C CA . VAL A 1 81 ? -10.224 -5.525 33.215 1.00 80.12 81 VAL A CA 1
ATOM 632 C C . VAL A 1 81 ? -9.083 -6.532 33.154 1.00 80.12 81 VAL A C 1
ATOM 634 O O . VAL A 1 81 ? -8.367 -6.731 34.135 1.00 80.12 81 VAL A O 1
ATOM 637 N N . GLN A 1 82 ? -8.909 -7.176 32.000 1.00 77.81 82 GLN A N 1
ATOM 638 C CA . GLN A 1 82 ? -7.811 -8.116 31.773 1.00 77.81 82 GLN A CA 1
ATOM 639 C C . GLN A 1 82 ? -6.604 -7.405 31.151 1.00 77.81 82 GLN A C 1
ATOM 641 O O . GLN A 1 82 ? -6.714 -6.795 30.086 1.00 77.81 82 GLN A O 1
ATOM 646 N N . ILE A 1 83 ? -5.445 -7.517 31.799 1.00 80.06 83 ILE A N 1
ATOM 647 C CA . ILE A 1 83 ? -4.166 -6.960 31.349 1.00 80.06 83 ILE A CA 1
ATOM 648 C C . ILE A 1 83 ? -3.221 -8.123 31.012 1.00 80.06 83 ILE A C 1
ATOM 650 O O . ILE A 1 83 ? -2.573 -8.657 31.916 1.00 80.06 83 ILE A O 1
ATOM 654 N N . PRO A 1 84 ? -3.148 -8.561 29.741 1.00 81.50 84 PRO A N 1
ATOM 655 C CA . PRO A 1 84 ? -2.149 -9.532 29.312 1.00 81.50 84 PRO A CA 1
ATOM 656 C C . PRO A 1 84 ? -0.769 -8.867 29.202 1.00 81.50 84 PRO A C 1
ATOM 658 O O . PRO A 1 84 ? -0.634 -7.835 28.544 1.00 81.50 84 PRO A O 1
ATOM 661 N N . MET A 1 85 ? 0.253 -9.466 29.811 1.00 74.56 85 MET A N 1
ATOM 662 C CA . MET A 1 85 ? 1.633 -8.974 29.832 1.00 74.56 85 MET A CA 1
ATOM 663 C C . MET A 1 85 ? 2.617 -10.092 29.463 1.00 74.56 85 MET A C 1
ATOM 665 O O . MET A 1 85 ? 2.431 -11.251 29.827 1.00 74.56 85 MET A O 1
ATOM 669 N N . PHE A 1 86 ? 3.665 -9.733 28.716 1.00 70.31 86 PHE A N 1
ATOM 670 C CA . PHE A 1 86 ? 4.792 -10.615 28.396 1.00 70.31 86 PHE A CA 1
ATOM 671 C C . PHE A 1 86 ? 6.066 -9.775 28.188 1.00 70.31 86 PHE A C 1
ATOM 673 O O . PHE A 1 86 ? 6.157 -9.007 27.226 1.00 70.31 86 PHE A O 1
ATOM 680 N N . ASN A 1 87 ? 7.039 -9.918 29.087 1.00 68.25 87 ASN A N 1
ATOM 681 C CA . ASN A 1 87 ? 8.306 -9.184 29.189 1.00 68.25 87 ASN A CA 1
ATOM 682 C C . ASN A 1 87 ? 8.142 -7.646 29.125 1.00 68.25 87 ASN A C 1
ATOM 684 O O . ASN A 1 87 ? 8.838 -6.952 28.381 1.00 68.25 87 ASN A O 1
ATOM 688 N N . GLU A 1 88 ? 7.207 -7.100 29.915 1.00 70.69 88 GLU A N 1
ATOM 689 C CA . GLU A 1 88 ? 6.842 -5.667 29.962 1.00 70.69 88 GLU A CA 1
ATOM 690 C C . GLU A 1 88 ? 7.337 -4.942 31.233 1.00 70.69 88 GLU A C 1
ATOM 692 O O . GLU A 1 88 ? 6.652 -4.092 31.813 1.00 70.69 88 GLU A O 1
ATOM 697 N N . LYS A 1 89 ? 8.549 -5.271 31.698 1.00 69.12 89 LYS A N 1
ATOM 698 C CA . LYS A 1 89 ? 9.109 -4.804 32.982 1.00 69.12 89 LYS A CA 1
ATOM 699 C C . LYS A 1 89 ? 9.115 -3.275 33.163 1.00 69.12 89 LYS A C 1
ATOM 701 O O . LYS A 1 89 ? 9.015 -2.789 34.289 1.00 69.12 89 LYS A O 1
ATOM 706 N N . GLN A 1 90 ? 9.233 -2.504 32.089 1.00 67.31 90 GLN A N 1
ATOM 707 C CA . GLN A 1 90 ? 9.246 -1.040 32.133 1.00 67.31 90 GLN A CA 1
ATOM 708 C C . GLN A 1 90 ? 7.848 -0.430 32.302 1.00 67.31 90 GLN A C 1
ATOM 710 O O . GLN A 1 90 ? 7.723 0.652 32.876 1.00 67.31 90 GLN A O 1
ATOM 715 N N . VAL A 1 91 ? 6.799 -1.110 31.828 1.00 70.50 91 VAL A N 1
ATOM 716 C CA . VAL A 1 91 ? 5.444 -0.543 31.720 1.00 70.50 91 VAL A CA 1
ATOM 717 C C . VAL A 1 91 ? 4.398 -1.248 32.582 1.00 70.50 91 VAL A C 1
ATOM 719 O O . VAL A 1 91 ? 3.318 -0.687 32.770 1.00 70.50 91 VAL A O 1
ATOM 722 N N . TYR A 1 92 ? 4.697 -2.412 33.177 1.00 78.12 92 TYR A N 1
ATOM 723 C CA . TYR A 1 92 ? 3.714 -3.165 33.973 1.00 78.12 92 TYR A CA 1
ATOM 724 C C . TYR A 1 92 ? 3.146 -2.347 35.144 1.00 78.12 92 TYR A C 1
ATOM 726 O O . TYR A 1 92 ? 1.933 -2.289 35.325 1.00 78.12 92 TYR A O 1
ATOM 734 N N . ARG A 1 93 ? 3.996 -1.631 35.901 1.00 75.00 93 ARG A N 1
ATOM 735 C CA . ARG A 1 93 ? 3.546 -0.806 37.043 1.00 75.00 93 ARG A CA 1
ATOM 736 C C . ARG A 1 93 ? 2.605 0.311 36.616 1.00 75.00 93 ARG A C 1
ATOM 738 O O . ARG A 1 93 ? 1.631 0.585 37.308 1.00 75.00 93 ARG A O 1
ATOM 745 N N . LEU A 1 94 ? 2.902 0.947 35.485 1.00 78.38 94 LEU A N 1
ATOM 746 C CA . LEU A 1 94 ? 2.095 2.037 34.943 1.00 78.38 94 LEU A CA 1
ATOM 747 C C . LEU A 1 94 ? 0.764 1.515 34.407 1.00 78.38 94 LEU A C 1
ATOM 749 O O . LEU A 1 94 ? -0.266 2.124 34.663 1.00 78.38 94 LEU A O 1
ATOM 753 N N . SER A 1 95 ? 0.778 0.376 33.715 1.00 78.88 95 SER A N 1
ATOM 754 C CA . SER A 1 95 ? -0.423 -0.242 33.144 1.00 78.88 95 SER A CA 1
ATOM 755 C C . SER A 1 95 ? -1.386 -0.707 34.236 1.00 78.88 95 SER A C 1
ATOM 757 O O . SER A 1 95 ? -2.574 -0.391 34.187 1.00 78.88 95 SER A O 1
ATOM 759 N N . ILE A 1 96 ? -0.864 -1.372 35.272 1.00 81.75 96 ILE A N 1
ATOM 760 C CA . ILE A 1 96 ? -1.647 -1.768 36.449 1.00 81.75 96 ILE A CA 1
ATOM 761 C C . ILE A 1 96 ? -2.137 -0.526 37.200 1.00 81.75 96 ILE A C 1
ATOM 763 O O . ILE A 1 96 ? -3.316 -0.436 37.5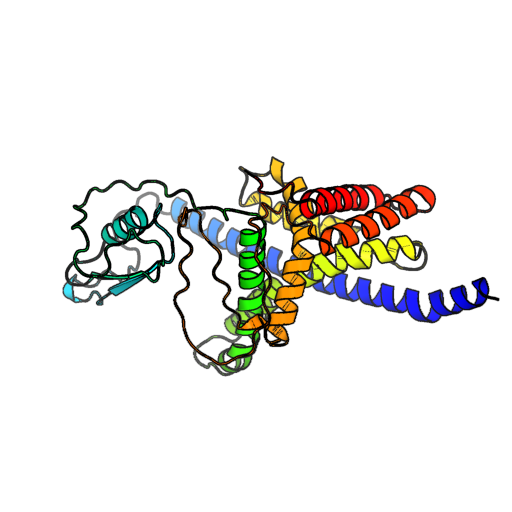21 1.00 81.75 96 ILE A O 1
ATOM 767 N N . GLY A 1 97 ? -1.270 0.468 37.427 1.00 82.56 97 GLY A N 1
ATOM 768 C CA . GLY A 1 97 ? -1.649 1.718 38.090 1.00 82.56 97 GLY A CA 1
ATOM 769 C C . GLY A 1 97 ? -2.744 2.488 37.345 1.00 82.56 97 GLY A C 1
ATOM 770 O O . GLY A 1 97 ? -3.663 3.006 37.973 1.00 82.56 97 GLY A O 1
ATOM 771 N N . ALA A 1 98 ? -2.694 2.513 36.012 1.00 83.25 98 ALA A N 1
ATOM 772 C CA . ALA A 1 98 ? -3.717 3.128 35.176 1.00 83.25 98 ALA A CA 1
ATOM 773 C C . ALA A 1 98 ? -5.049 2.369 35.247 1.00 83.25 98 ALA A C 1
ATOM 775 O O . ALA A 1 98 ? -6.093 3.005 35.368 1.00 83.25 98 ALA A O 1
ATOM 776 N N . ALA A 1 99 ? -5.023 1.032 35.238 1.00 82.31 99 ALA A N 1
ATOM 777 C CA . ALA A 1 99 ? -6.224 0.222 35.426 1.00 82.31 99 ALA A CA 1
ATOM 778 C C . ALA A 1 99 ? -6.843 0.428 36.818 1.00 82.31 99 ALA A C 1
ATOM 780 O O . ALA A 1 99 ? -8.053 0.595 36.931 1.00 82.31 99 ALA A O 1
ATOM 781 N N . CYS A 1 100 ? -6.017 0.515 37.865 1.00 81.06 100 CYS A N 1
ATOM 782 C CA . CYS A 1 100 ? -6.459 0.862 39.220 1.00 81.06 100 CYS A CA 1
ATOM 783 C C . CYS A 1 100 ? -6.976 2.309 39.333 1.00 81.06 100 CYS A C 1
ATOM 785 O O . CYS A 1 100 ? -7.680 2.640 40.284 1.00 81.06 100 CYS A O 1
ATOM 787 N N . GLY A 1 101 ? -6.605 3.180 38.390 1.00 79.44 101 GLY A N 1
ATOM 788 C CA . GLY A 1 101 ? -7.057 4.566 38.298 1.00 79.44 101 GLY A CA 1
ATOM 789 C C . GLY A 1 101 ? -8.357 4.755 37.513 1.00 79.44 101 GLY A C 1
ATOM 790 O O . GLY A 1 101 ? -8.815 5.893 37.394 1.00 79.44 101 GLY A O 1
ATOM 791 N N . LEU A 1 102 ? -8.944 3.680 36.972 1.00 79.69 102 LEU A N 1
ATOM 792 C CA . LEU A 1 102 ? -10.245 3.738 36.311 1.00 79.69 102 LEU A CA 1
ATOM 793 C C . LEU A 1 102 ? -11.329 4.130 37.317 1.00 79.69 102 LEU A C 1
ATOM 795 O O . LEU A 1 102 ? -11.359 3.664 38.456 1.00 79.69 102 LEU A O 1
ATOM 799 N N . TRP A 1 103 ? -12.227 5.009 36.886 1.00 76.88 103 TRP A N 1
ATOM 800 C CA . TRP A 1 103 ? -13.361 5.422 37.698 1.00 76.88 103 TRP A CA 1
ATOM 801 C C . TRP A 1 103 ? -14.486 4.390 37.540 1.00 76.88 103 TRP A C 1
ATOM 803 O O . TRP A 1 103 ? -15.202 4.402 36.547 1.00 76.88 103 TRP A O 1
ATOM 813 N N . TRP A 1 104 ? -14.579 3.460 38.494 1.00 81.25 104 TRP A N 1
ATOM 814 C CA . TRP A 1 104 ? -15.642 2.454 38.623 1.00 81.25 104 TRP A CA 1
ATOM 815 C C . TRP A 1 104 ? -15.807 2.081 40.109 1.00 81.25 104 TRP A C 1
ATOM 817 O O . TRP A 1 104 ? -14.824 2.194 40.853 1.00 81.25 104 TRP A O 1
ATOM 827 N N . PRO A 1 105 ? -16.992 1.645 40.582 1.00 80.50 105 PRO A N 1
ATOM 828 C CA . PRO A 1 105 ? -17.142 1.136 41.945 1.00 80.50 105 PRO A CA 1
ATOM 829 C C . PRO A 1 105 ? -16.148 0.001 42.230 1.00 80.50 105 PRO A C 1
ATOM 831 O O . PRO A 1 105 ? -16.042 -0.955 41.459 1.00 80.50 105 PRO A O 1
ATOM 834 N N . ALA A 1 106 ? -15.386 0.121 43.320 1.00 74.94 106 ALA A N 1
ATOM 835 C CA . ALA A 1 106 ? -14.276 -0.787 43.629 1.00 74.94 106 ALA A CA 1
ATOM 836 C C . ALA A 1 106 ? -14.739 -2.223 43.931 1.00 74.94 106 ALA A C 1
ATOM 838 O O . ALA A 1 106 ? -14.009 -3.174 43.679 1.00 74.94 106 ALA A O 1
ATOM 839 N N . ASP A 1 107 ? -15.962 -2.377 44.432 1.00 78.62 107 ASP A N 1
ATOM 840 C CA . ASP A 1 107 ? -16.657 -3.646 44.660 1.00 78.62 107 ASP A CA 1
ATOM 841 C C . ASP A 1 107 ? -17.108 -4.329 43.356 1.00 78.62 107 ASP A C 1
ATOM 843 O O . ASP A 1 107 ? -17.367 -5.532 43.344 1.00 78.62 107 ASP A O 1
ATOM 847 N N . LYS A 1 108 ? -17.152 -3.582 42.245 1.00 78.75 108 LYS A N 1
ATOM 848 C CA . LYS A 1 108 ? -17.589 -4.054 40.923 1.00 78.75 108 LYS A CA 1
ATOM 849 C C . LYS A 1 108 ? -16.494 -4.003 39.856 1.00 78.75 108 LYS A C 1
ATOM 851 O O . LYS A 1 108 ? -16.784 -4.250 38.686 1.00 78.75 108 LYS A O 1
ATOM 856 N N . LEU A 1 109 ? -15.251 -3.693 40.229 1.00 82.50 109 LEU A N 1
ATOM 857 C CA . LEU A 1 109 ? -14.102 -3.664 39.325 1.00 82.50 109 LEU A CA 1
ATOM 858 C C . LEU A 1 109 ? -13.095 -4.747 39.712 1.00 82.50 109 LEU A C 1
ATOM 860 O O . LEU A 1 109 ? -12.455 -4.674 40.757 1.00 82.50 109 LEU A O 1
ATOM 864 N N . VAL A 1 110 ? -12.899 -5.722 38.830 1.00 83.69 110 VAL A N 1
ATOM 865 C CA . VAL A 1 110 ? -11.870 -6.754 38.984 1.00 83.69 110 VAL A CA 1
ATOM 866 C C . VAL A 1 110 ? -10.776 -6.499 37.960 1.00 83.69 110 VAL A C 1
ATOM 868 O O . VAL A 1 110 ? -11.047 -6.420 36.767 1.00 83.69 110 VAL A O 1
ATOM 871 N N . ILE A 1 111 ? -9.526 -6.389 38.403 1.00 82.38 111 ILE A N 1
ATOM 872 C CA . ILE A 1 111 ? -8.371 -6.255 37.508 1.00 82.38 111 ILE A CA 1
ATOM 873 C C . ILE A 1 111 ? -7.611 -7.577 37.529 1.00 82.38 111 ILE A C 1
ATOM 875 O O . ILE A 1 111 ? -7.082 -7.978 38.565 1.00 82.38 111 ILE A O 1
ATOM 879 N N . GLN A 1 112 ? -7.554 -8.260 36.388 1.00 81.25 112 GLN A N 1
ATOM 880 C CA . GLN A 1 112 ? -6.832 -9.517 36.229 1.00 81.25 112 GLN A CA 1
ATOM 881 C C . GLN A 1 112 ? -5.591 -9.291 35.376 1.00 81.25 112 GLN A C 1
ATOM 883 O O . GLN A 1 112 ? -5.677 -8.942 34.202 1.00 81.25 112 GLN A O 1
ATOM 888 N N . VAL A 1 113 ? -4.428 -9.523 35.968 1.00 79.12 113 VAL A N 1
ATOM 889 C CA . VAL A 1 113 ? -3.141 -9.418 35.284 1.00 79.12 113 VAL A CA 1
ATOM 890 C C . VAL A 1 113 ? -2.711 -10.821 34.864 1.00 79.12 113 VAL A C 1
ATOM 892 O O . VAL A 1 113 ? -2.499 -11.676 35.722 1.00 79.12 113 VAL A O 1
ATOM 895 N N . LEU A 1 114 ? -2.624 -11.068 33.557 1.00 76.62 114 LEU A N 1
ATOM 896 C CA . LEU A 1 114 ? -2.135 -12.330 32.997 1.00 76.62 114 LEU A CA 1
ATOM 897 C C . LEU A 1 114 ? -0.697 -12.112 32.544 1.00 76.62 114 LEU A C 1
ATOM 899 O O . LEU A 1 114 ? -0.475 -11.606 31.446 1.00 76.62 114 LEU A O 1
ATOM 903 N N . ASP A 1 115 ? 0.259 -12.455 33.402 1.00 74.50 115 ASP A N 1
ATOM 904 C CA . ASP A 1 115 ? 1.683 -12.302 33.118 1.00 74.50 115 ASP A CA 1
ATOM 905 C C . ASP A 1 115 ? 2.320 -13.656 32.788 1.00 74.50 115 ASP A C 1
ATOM 907 O O . ASP A 1 115 ? 2.420 -14.522 33.655 1.00 74.50 115 ASP A O 1
ATOM 911 N N . ASP A 1 116 ? 2.729 -13.825 31.532 1.00 72.25 116 ASP A N 1
ATOM 912 C CA . ASP A 1 116 ? 3.414 -15.023 31.017 1.00 72.25 116 ASP A CA 1
ATOM 913 C C . ASP A 1 116 ? 4.910 -14.737 30.749 1.00 72.25 116 ASP A C 1
ATOM 915 O O . ASP A 1 116 ? 5.566 -15.405 29.953 1.00 72.25 116 ASP A O 1
ATOM 919 N N . SER A 1 117 ? 5.460 -13.680 31.368 1.00 68.19 117 SER A N 1
ATOM 920 C CA . SER A 1 117 ? 6.858 -13.261 31.203 1.00 68.19 117 SER A CA 1
ATOM 921 C C . SER A 1 117 ? 7.852 -14.325 31.675 1.00 68.19 117 SER A C 1
ATOM 923 O O . SER A 1 117 ? 7.705 -14.922 32.739 1.00 68.19 117 SER A O 1
ATOM 925 N N . THR A 1 118 ? 8.940 -14.492 30.924 1.00 66.25 118 THR A N 1
ATOM 926 C CA . THR A 1 118 ? 10.036 -15.424 31.248 1.00 66.25 118 THR A CA 1
ATOM 927 C C . THR A 1 118 ? 11.187 -14.763 32.014 1.00 66.25 118 THR A C 1
ATOM 929 O O . THR A 1 118 ? 12.160 -15.430 32.366 1.00 66.25 118 THR A O 1
ATOM 932 N N . ASP A 1 119 ? 11.125 -13.447 32.232 1.00 60.31 119 ASP A N 1
ATOM 933 C CA . ASP A 1 11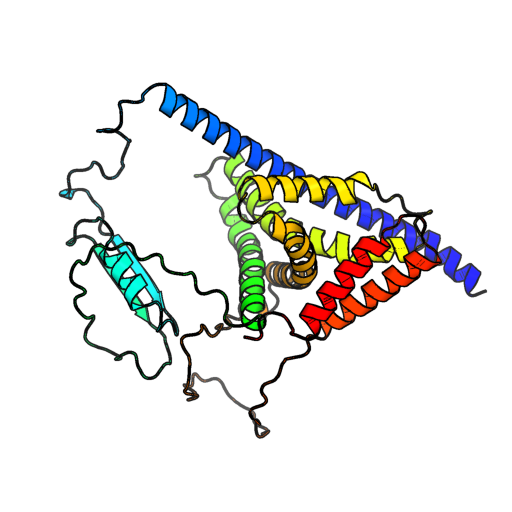9 ? 12.168 -12.692 32.923 1.00 60.31 119 ASP A CA 1
ATOM 934 C C . ASP A 1 119 ? 12.202 -13.062 34.419 1.00 60.31 119 ASP A C 1
ATOM 936 O O . ASP A 1 119 ? 11.198 -12.957 35.123 1.00 60.31 119 ASP A O 1
ATOM 940 N N . ALA A 1 120 ? 13.379 -13.441 34.932 1.00 49.72 120 ALA A N 1
ATOM 941 C CA . ALA A 1 120 ? 13.610 -13.952 36.294 1.00 49.72 120 ALA A CA 1
ATOM 942 C C . ALA A 1 120 ? 13.383 -12.938 37.449 1.00 49.72 120 ALA A C 1
ATOM 944 O O . ALA A 1 120 ? 13.991 -13.051 38.511 1.00 49.72 120 ALA A O 1
ATOM 945 N N . GLY A 1 121 ? 12.548 -11.914 37.256 1.00 49.72 121 GLY A N 1
ATOM 946 C CA . GLY A 1 121 ? 12.342 -10.814 38.201 1.00 49.72 121 GLY A CA 1
ATOM 947 C C . GLY A 1 121 ? 10.888 -10.432 38.472 1.00 49.72 121 GLY A C 1
ATOM 948 O O . GLY A 1 121 ? 10.670 -9.467 39.204 1.00 49.72 121 GLY A O 1
ATOM 949 N N . VAL A 1 122 ? 9.905 -11.141 37.914 1.00 44.12 122 VAL A N 1
ATOM 950 C CA . VAL A 1 122 ? 8.519 -11.041 38.389 1.00 44.12 122 VAL A CA 1
ATOM 951 C C . VAL A 1 122 ? 8.358 -12.105 39.472 1.00 44.12 122 VAL A C 1
ATOM 953 O O . VAL A 1 122 ? 8.567 -13.280 39.173 1.00 44.12 122 VAL A O 1
ATOM 956 N N . PRO A 1 123 ? 8.053 -11.749 40.734 1.00 40.12 123 PRO A N 1
ATOM 957 C CA . PRO A 1 123 ? 7.738 -12.743 41.745 1.00 40.12 123 PRO A CA 1
ATOM 958 C C . PRO A 1 123 ? 6.531 -13.546 41.260 1.00 40.12 123 PRO A C 1
ATOM 960 O O . PRO A 1 123 ? 5.396 -13.067 41.284 1.00 40.12 123 PRO A O 1
ATOM 963 N N . GLY A 1 124 ? 6.796 -14.753 40.764 1.00 35.75 124 GLY A N 1
ATOM 964 C CA . GLY A 1 124 ? 5.771 -15.743 40.510 1.00 35.75 124 GLY A CA 1
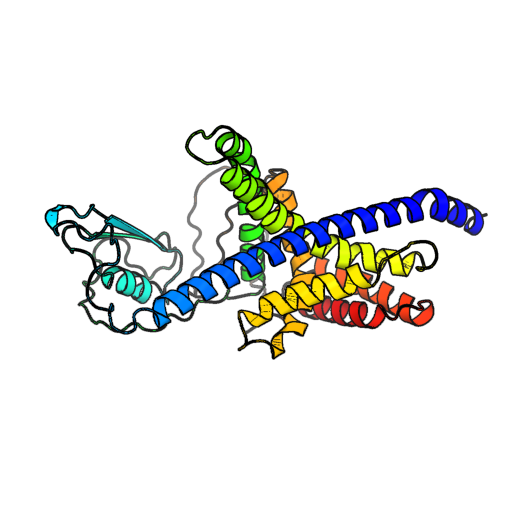ATOM 965 C C . GLY A 1 124 ? 5.035 -15.995 41.817 1.00 35.75 124 GLY A C 1
ATOM 966 O O . GLY A 1 124 ? 5.650 -16.374 42.808 1.00 35.75 124 GLY A O 1
ATOM 967 N N . GLY A 1 125 ? 3.729 -15.744 41.808 1.00 43.09 125 GLY A N 1
ATOM 968 C CA . GLY A 1 125 ? 2.829 -16.082 42.903 1.00 43.09 125 GLY A CA 1
ATOM 969 C C . GLY A 1 125 ? 3.017 -15.250 44.176 1.00 43.09 125 GLY A C 1
ATOM 970 O O . GLY A 1 125 ? 3.910 -15.486 44.980 1.00 43.09 125 GLY A O 1
ATOM 971 N N . GLY A 1 126 ? 2.064 -14.352 44.441 1.00 36.09 126 GLY A N 1
ATOM 972 C CA . GLY A 1 126 ? 1.720 -14.017 45.827 1.00 36.09 126 GLY A CA 1
ATOM 973 C C . GLY A 1 126 ? 2.173 -12.662 46.370 1.00 36.09 126 GLY A C 1
ATOM 974 O O . GLY A 1 126 ? 2.673 -12.602 47.487 1.00 36.09 126 GLY A O 1
ATOM 975 N N . ARG A 1 127 ? 1.941 -11.566 45.641 1.00 32.84 127 ARG A N 1
ATOM 976 C CA . ARG A 1 127 ? 1.369 -10.302 46.168 1.00 32.84 127 ARG A CA 1
ATOM 977 C C . ARG A 1 127 ? 1.443 -9.228 45.094 1.00 32.84 127 ARG A C 1
ATOM 979 O O . ARG A 1 127 ? 2.521 -8.749 44.758 1.00 32.84 127 ARG A O 1
ATOM 986 N N . VAL A 1 128 ? 0.281 -8.807 44.605 1.00 41.94 128 VAL A N 1
ATOM 987 C CA . VAL A 1 128 ? 0.152 -7.512 43.935 1.00 41.94 128 VAL A CA 1
ATOM 988 C C . VAL A 1 128 ? 0.455 -6.455 45.004 1.00 41.94 128 VAL A C 1
ATOM 990 O O . VAL A 1 128 ? -0.232 -6.447 46.029 1.00 41.94 128 VAL A O 1
ATOM 993 N N . PRO A 1 129 ? 1.489 -5.607 44.857 1.00 37.78 129 PRO A N 1
ATOM 994 C CA . PRO A 1 129 ? 1.662 -4.488 45.766 1.00 37.78 129 PRO A CA 1
ATOM 995 C C . PRO A 1 129 ? 0.408 -3.621 45.656 1.00 37.78 129 PRO A C 1
ATOM 997 O O . PRO A 1 129 ? 0.018 -3.232 44.557 1.00 37.78 129 PRO A O 1
ATOM 1000 N N . THR A 1 130 ? -0.246 -3.359 46.785 1.00 36.03 130 THR A N 1
ATOM 1001 C CA . THR A 1 130 ? -1.352 -2.409 46.895 1.00 36.03 130 THR A CA 1
ATOM 1002 C C . THR A 1 130 ? -0.841 -1.043 46.448 1.00 36.03 130 THR A C 1
ATOM 1004 O O . THR A 1 130 ? -0.228 -0.301 47.212 1.00 36.03 130 THR A O 1
ATOM 1007 N N . VAL A 1 131 ? -1.031 -0.727 45.166 1.00 43.53 131 VAL A N 1
ATOM 1008 C CA . VAL A 1 131 ? -0.742 0.596 44.621 1.00 43.53 131 VAL A CA 1
ATOM 1009 C C . VAL A 1 131 ? -1.805 1.523 45.190 1.00 43.53 131 VAL A C 1
ATOM 1011 O O . VAL A 1 131 ? -2.956 1.520 44.760 1.00 43.53 131 VAL A O 1
ATOM 1014 N N . GLY A 1 132 ? -1.420 2.271 46.224 1.00 35.16 132 GLY A N 1
ATOM 1015 C CA . GLY A 1 132 ? -2.219 3.366 46.749 1.00 35.16 132 GLY A CA 1
ATOM 1016 C C . GLY A 1 132 ? -2.565 4.349 45.632 1.00 35.16 132 GLY A C 1
ATOM 1017 O O . GLY A 1 132 ? -1.778 4.572 44.712 1.00 35.16 132 GLY A O 1
ATOM 1018 N N . ARG A 1 133 ? -3.766 4.919 45.725 1.00 35.53 133 ARG A N 1
ATOM 1019 C CA . ARG A 1 133 ? -4.380 5.862 44.784 1.00 35.53 133 ARG A CA 1
ATOM 1020 C C . ARG A 1 133 ? -3.552 7.153 44.657 1.00 35.53 133 ARG A C 1
ATOM 1022 O O . ARG A 1 133 ? -3.926 8.186 45.197 1.00 35.53 133 ARG A O 1
ATOM 1029 N N . GLN A 1 134 ? -2.424 7.114 43.952 1.00 33.19 134 GLN A N 1
ATOM 1030 C CA . GLN A 1 134 ? -1.720 8.308 43.487 1.00 33.19 134 GLN A CA 1
ATOM 1031 C C . GLN A 1 134 ? -2.224 8.642 42.085 1.00 33.19 134 GLN A C 1
ATOM 1033 O O . GLN A 1 134 ? -1.788 8.088 41.079 1.00 33.19 134 GLN A O 1
ATOM 1038 N N . GLY A 1 135 ? -3.215 9.534 42.047 1.00 33.28 135 GLY A N 1
ATOM 1039 C CA . GLY A 1 135 ? -3.755 10.110 40.824 1.00 33.28 135 GLY A CA 1
ATOM 1040 C C . GLY A 1 135 ? -2.735 11.032 40.167 1.00 33.28 135 GLY A C 1
ATOM 1041 O O . GLY A 1 135 ? -2.667 12.216 40.475 1.00 33.28 135 GLY A O 1
ATOM 1042 N N . GLY A 1 136 ? -1.961 10.480 39.242 1.00 28.34 136 GLY A N 1
ATOM 1043 C CA . GLY A 1 136 ? -1.171 11.227 38.276 1.00 28.34 136 GLY A CA 1
ATOM 1044 C C . GLY A 1 136 ? -1.236 10.490 36.949 1.00 28.34 136 GLY A C 1
ATOM 1045 O O . GLY A 1 136 ? -0.679 9.403 36.822 1.00 28.34 136 GLY A O 1
ATOM 1046 N N . ALA A 1 137 ? -1.938 11.050 35.962 1.00 30.78 137 ALA A N 1
ATOM 1047 C CA . ALA A 1 137 ? -1.912 10.543 34.594 1.00 30.78 137 ALA A CA 1
ATOM 1048 C C . ALA A 1 137 ? -0.509 10.783 34.016 1.00 30.78 137 ALA A C 1
ATOM 1050 O O . ALA A 1 137 ? -0.244 11.795 33.368 1.00 30.78 137 ALA A O 1
ATOM 1051 N N . HIS A 1 138 ? 0.420 9.878 34.311 1.00 34.50 138 HIS A N 1
ATOM 1052 C CA . HIS A 1 138 ? 1.742 9.901 33.717 1.00 34.50 138 HIS A CA 1
ATOM 1053 C C . HIS A 1 138 ? 1.602 9.535 32.234 1.00 34.50 138 HIS A C 1
ATOM 1055 O O . HIS A 1 138 ? 1.055 8.474 31.925 1.00 34.50 138 HIS A O 1
ATOM 1061 N N . PRO A 1 139 ? 2.062 10.385 31.297 1.00 29.86 139 PRO A N 1
ATOM 1062 C CA . PRO A 1 139 ? 2.036 10.055 29.882 1.00 29.86 139 PRO A CA 1
ATOM 1063 C C . PRO A 1 139 ? 2.948 8.850 29.644 1.00 29.86 139 PRO A C 1
ATOM 1065 O O . PRO A 1 139 ? 4.175 8.964 29.644 1.00 29.86 139 PRO A O 1
ATOM 1068 N N . VAL A 1 140 ? 2.336 7.680 29.465 1.00 32.31 140 VAL A N 1
ATOM 1069 C CA . VAL A 1 140 ? 3.035 6.455 29.087 1.00 32.31 140 VAL A CA 1
ATOM 1070 C C . VAL A 1 140 ? 3.577 6.669 27.679 1.00 32.31 140 VAL A C 1
ATOM 1072 O O . VAL A 1 140 ? 2.824 6.863 26.722 1.00 32.31 140 VAL A O 1
ATOM 1075 N N . ARG A 1 141 ? 4.903 6.685 27.544 1.00 29.92 141 ARG A N 1
ATOM 1076 C CA . ARG A 1 141 ? 5.540 6.670 26.228 1.00 29.92 141 ARG A CA 1
ATOM 1077 C C . ARG A 1 141 ? 5.296 5.280 25.651 1.00 29.92 141 ARG A C 1
ATOM 1079 O O . ARG A 1 141 ? 5.826 4.313 26.183 1.00 29.92 141 ARG A O 1
ATOM 1086 N N . ASN A 1 142 ? 4.468 5.183 24.608 1.00 37.31 142 ASN A N 1
ATOM 1087 C CA . ASN A 1 142 ? 4.305 3.945 23.846 1.00 37.31 142 ASN A CA 1
ATOM 1088 C C . ASN A 1 142 ? 5.693 3.405 23.496 1.00 37.31 142 ASN A C 1
ATOM 1090 O O . ASN A 1 142 ? 6.465 4.099 22.828 1.00 37.31 142 ASN A O 1
ATOM 1094 N N . GLU A 1 143 ? 6.011 2.194 23.948 1.00 48.50 143 GLU A N 1
ATOM 1095 C CA . GLU A 1 143 ? 7.260 1.552 23.567 1.00 48.50 143 GLU A CA 1
ATOM 1096 C C . GLU A 1 143 ? 7.177 1.202 22.085 1.00 48.50 143 GLU A C 1
ATOM 1098 O O . GLU A 1 143 ? 6.463 0.290 21.656 1.00 48.50 143 GLU A O 1
ATOM 1103 N N . LEU A 1 144 ? 7.876 2.001 21.283 1.00 58.16 144 LEU A N 1
ATOM 1104 C CA . LEU A 1 144 ? 8.141 1.673 19.895 1.00 58.16 144 LEU A CA 1
ATOM 1105 C C . LEU A 1 144 ? 8.908 0.344 19.854 1.00 58.16 144 LEU A C 1
ATOM 1107 O O . LEU A 1 144 ? 9.667 0.042 20.779 1.00 58.16 144 LEU A O 1
ATOM 1111 N N . PRO A 1 145 ? 8.728 -0.464 18.798 1.00 58.88 145 PRO A N 1
ATOM 1112 C CA . PRO A 1 145 ? 9.471 -1.705 18.655 1.00 58.88 145 PRO A CA 1
ATOM 1113 C C . PRO A 1 145 ? 10.969 -1.461 18.822 1.00 58.88 145 PRO A C 1
ATOM 1115 O O . PRO A 1 145 ? 11.526 -0.576 18.176 1.00 58.88 145 PRO A O 1
ATOM 1118 N N . SER A 1 146 ? 11.597 -2.282 19.662 1.00 62.81 146 SER A N 1
ATOM 1119 C CA . SER A 1 146 ? 13.024 -2.224 20.009 1.00 62.81 146 SER A CA 1
ATOM 1120 C C . SER A 1 146 ? 13.953 -2.267 18.800 1.00 62.81 146 SER A C 1
ATOM 1122 O O . SER A 1 146 ? 15.062 -1.756 18.835 1.00 62.81 146 SER A O 1
ATOM 1124 N N . SER A 1 147 ? 13.505 -2.917 17.727 1.00 71.81 147 SER A N 1
ATOM 1125 C CA . SER A 1 147 ? 14.273 -3.119 16.509 1.00 71.81 147 SER A CA 1
ATOM 1126 C C . SER A 1 147 ? 13.367 -3.098 15.286 1.00 71.81 147 SER A C 1
ATOM 1128 O O . SER A 1 147 ? 12.176 -3.432 15.339 1.00 71.81 147 SER A O 1
ATOM 1130 N N . PHE A 1 148 ? 13.959 -2.808 14.129 1.00 77.88 148 PHE A N 1
ATOM 1131 C CA . PHE A 1 148 ? 13.257 -2.899 12.851 1.00 77.88 148 PHE A CA 1
ATOM 1132 C C . PHE A 1 148 ? 12.724 -4.315 12.563 1.00 77.88 148 PHE A C 1
ATOM 1134 O O . PHE A 1 148 ? 11.656 -4.491 11.969 1.00 77.88 148 PHE A O 1
ATOM 1141 N N . LYS A 1 149 ? 13.419 -5.348 13.054 1.00 76.50 149 LYS A N 1
ATOM 1142 C CA . LYS A 1 149 ? 12.961 -6.737 12.969 1.00 76.50 149 LYS A CA 1
ATOM 1143 C C . LYS A 1 149 ? 11.667 -6.949 13.765 1.00 76.50 149 LYS A C 1
ATOM 1145 O O . LYS A 1 149 ? 10.718 -7.514 13.222 1.00 76.50 149 LYS A O 1
ATOM 1150 N N . ALA A 1 150 ? 11.593 -6.450 15.002 1.00 72.94 150 ALA A N 1
ATOM 1151 C CA . ALA A 1 150 ? 10.375 -6.497 15.815 1.00 72.94 150 ALA A CA 1
ATOM 1152 C C . ALA A 1 150 ? 9.219 -5.735 15.145 1.00 72.94 150 ALA A C 1
ATOM 1154 O O . ALA A 1 150 ? 8.108 -6.260 15.052 1.00 72.94 150 ALA A O 1
ATOM 1155 N N . TYR A 1 151 ? 9.498 -4.555 14.581 1.00 82.50 151 TYR A N 1
ATOM 1156 C CA . TYR A 1 151 ? 8.514 -3.794 13.810 1.00 82.50 151 TYR A CA 1
ATOM 1157 C C . TYR A 1 151 ? 7.954 -4.607 12.631 1.00 82.50 151 TYR A C 1
ATOM 1159 O O . TYR A 1 151 ? 6.741 -4.671 12.443 1.00 82.50 151 TYR A O 1
ATOM 1167 N N . ARG A 1 152 ? 8.797 -5.311 11.867 1.00 83.38 152 ARG A N 1
ATOM 1168 C CA . ARG A 1 152 ? 8.334 -6.157 10.753 1.00 83.38 152 ARG A CA 1
ATOM 1169 C C . ARG A 1 152 ? 7.457 -7.319 11.182 1.00 83.38 152 ARG A C 1
ATOM 1171 O O . ARG A 1 152 ? 6.482 -7.612 10.493 1.00 83.38 152 ARG A O 1
ATOM 1178 N N . TYR A 1 153 ? 7.780 -7.974 12.292 1.00 81.56 153 TYR A N 1
ATOM 1179 C CA . TYR A 1 153 ? 6.916 -9.022 12.832 1.00 81.56 153 TYR A CA 1
ATOM 1180 C C . TYR A 1 153 ? 5.560 -8.463 13.259 1.00 81.56 153 TYR A C 1
ATOM 1182 O O . TYR A 1 153 ? 4.530 -9.064 12.950 1.00 81.56 153 TYR A O 1
ATOM 1190 N N . GLN A 1 154 ? 5.534 -7.286 13.888 1.00 82.38 154 GLN A N 1
ATOM 1191 C CA . GLN A 1 154 ? 4.277 -6.612 14.213 1.00 82.38 154 GLN A CA 1
ATOM 1192 C C . GLN A 1 154 ? 3.481 -6.262 12.954 1.00 82.38 154 GLN A C 1
ATOM 1194 O O . GLN A 1 154 ? 2.301 -6.592 12.870 1.00 82.38 154 GLN A O 1
ATOM 1199 N N . GLN A 1 155 ? 4.123 -5.691 11.933 1.00 86.06 155 GLN A N 1
ATOM 1200 C CA . GLN A 1 155 ? 3.470 -5.375 10.658 1.00 86.06 155 GLN A CA 1
ATOM 1201 C C . GLN A 1 155 ? 2.925 -6.621 9.955 1.00 86.06 155 GLN A C 1
ATOM 1203 O O . GLN A 1 155 ? 1.814 -6.592 9.421 1.00 86.06 155 GLN A O 1
ATOM 1208 N N . HIS A 1 156 ? 3.664 -7.733 9.996 1.00 85.44 156 HIS A N 1
ATOM 1209 C CA . HIS A 1 156 ? 3.185 -9.013 9.488 1.00 85.44 156 HIS A CA 1
ATOM 1210 C C . HIS A 1 156 ? 1.912 -9.448 10.223 1.00 85.44 156 HIS A C 1
ATOM 1212 O O . HIS A 1 156 ? 0.914 -9.763 9.581 1.00 85.44 156 HIS A O 1
ATOM 1218 N N . ARG A 1 157 ? 1.899 -9.396 11.560 1.00 83.06 157 ARG A N 1
ATOM 1219 C CA . ARG A 1 157 ? 0.723 -9.748 12.376 1.00 83.06 157 ARG A CA 1
ATOM 1220 C C . ARG A 1 157 ? -0.471 -8.834 12.095 1.00 83.06 157 ARG A C 1
ATOM 1222 O O . ARG A 1 157 ? -1.582 -9.324 11.917 1.00 83.06 157 ARG A O 1
ATOM 1229 N N . TRP A 1 158 ? -0.247 -7.525 12.003 1.00 84.94 158 TRP A N 1
ATOM 1230 C CA . TRP A 1 158 ? -1.298 -6.532 11.756 1.00 84.94 158 TRP A CA 1
ATOM 1231 C C . TRP A 1 158 ? -1.884 -6.583 10.346 1.00 84.94 158 TRP A C 1
ATOM 1233 O O . TRP A 1 158 ? -2.992 -6.091 10.145 1.00 84.94 158 TRP A O 1
ATOM 1243 N N . SER A 1 159 ? -1.171 -7.179 9.391 1.00 88.62 159 SER A N 1
ATOM 1244 C CA . SER A 1 159 ? -1.646 -7.342 8.012 1.00 88.62 159 SER A CA 1
ATOM 1245 C C . SER A 1 159 ? -2.255 -8.730 7.781 1.00 88.62 159 SER A C 1
ATOM 1247 O O . SER A 1 159 ? -3.318 -8.848 7.177 1.00 88.62 159 SER A O 1
ATOM 1249 N N . CYS A 1 160 ? -1.623 -9.781 8.315 1.00 88.94 160 CYS A N 1
ATOM 1250 C CA . CYS A 1 160 ? -2.084 -11.168 8.214 1.00 88.94 160 CYS A CA 1
ATOM 1251 C C . CYS A 1 160 ? -3.353 -11.418 9.044 1.00 88.94 160 CYS A C 1
ATOM 1253 O O . CYS A 1 160 ? -4.308 -12.018 8.553 1.00 88.94 160 CYS A O 1
ATOM 1255 N N . GLY A 1 161 ? -3.393 -10.916 10.285 1.00 86.50 161 GLY A N 1
ATOM 1256 C CA . GLY A 1 161 ? -4.496 -11.146 11.220 1.00 86.50 161 GLY A CA 1
ATOM 1257 C C . GLY A 1 161 ? -5.856 -10.708 10.667 1.00 86.50 161 GLY A C 1
ATOM 1258 O O . GLY A 1 161 ? -6.755 -11.542 10.573 1.00 86.50 161 GLY A O 1
ATOM 1259 N N . PRO A 1 162 ? -6.022 -9.444 10.230 1.00 87.88 162 PRO A N 1
ATOM 1260 C CA . PRO A 1 162 ? -7.279 -8.981 9.645 1.00 87.88 162 PRO A CA 1
ATOM 1261 C C . PRO A 1 162 ? -7.681 -9.724 8.368 1.00 87.88 162 PRO A C 1
ATOM 1263 O O . PRO A 1 162 ? -8.871 -9.925 8.147 1.00 87.88 162 PRO A O 1
ATOM 1266 N N . ALA A 1 163 ? -6.719 -10.148 7.542 1.00 88.06 163 ALA A N 1
ATOM 1267 C CA . ALA A 1 163 ? -6.994 -10.909 6.324 1.00 88.06 163 ALA A CA 1
ATOM 1268 C C . ALA A 1 163 ? -7.539 -12.315 6.633 1.00 88.06 163 ALA A C 1
ATOM 1270 O O . ALA A 1 163 ? -8.545 -12.729 6.056 1.00 88.06 163 ALA A O 1
ATOM 1271 N N . ASN A 1 164 ? -6.934 -13.017 7.597 1.00 88.50 164 ASN A N 1
ATOM 1272 C CA . ASN A 1 164 ? -7.430 -14.318 8.052 1.00 88.50 164 ASN A CA 1
ATOM 1273 C C . ASN A 1 164 ? -8.785 -14.181 8.767 1.00 88.50 164 ASN A C 1
ATOM 1275 O O . ASN A 1 164 ? -9.695 -14.974 8.534 1.00 88.50 164 ASN A O 1
ATOM 1279 N N . LEU A 1 165 ? -8.949 -13.139 9.593 1.00 88.56 165 LEU A N 1
ATOM 1280 C CA . LEU A 1 165 ? -10.209 -12.847 10.280 1.00 88.56 165 LEU A CA 1
ATOM 1281 C C . LEU A 1 165 ? -11.345 -12.566 9.290 1.00 88.56 165 LEU A C 1
ATOM 1283 O O . LEU A 1 165 ? -12.431 -13.112 9.459 1.00 88.56 165 LEU A O 1
ATOM 1287 N N . MET A 1 166 ? -11.088 -11.770 8.243 1.00 89.38 166 MET A N 1
ATOM 1288 C CA . MET A 1 166 ? -12.062 -11.503 7.181 1.00 89.38 166 MET A CA 1
ATOM 1289 C C . MET A 1 166 ? -12.577 -12.807 6.580 1.00 89.38 166 MET A C 1
ATOM 1291 O O . MET A 1 166 ? -13.782 -12.971 6.451 1.00 89.38 166 MET A O 1
ATOM 1295 N N . ARG A 1 167 ? -11.675 -13.736 6.240 1.00 87.69 167 ARG A N 1
ATOM 1296 C CA . ARG A 1 167 ? -12.037 -15.034 5.661 1.00 87.69 167 ARG A CA 1
ATOM 1297 C C . ARG A 1 167 ? -12.863 -15.878 6.634 1.00 87.69 167 ARG A C 1
ATOM 1299 O O . ARG A 1 167 ? -13.900 -16.398 6.237 1.00 87.69 167 ARG A O 1
ATOM 1306 N N . LYS A 1 168 ? -12.423 -15.994 7.893 1.00 88.50 168 LYS A N 1
ATOM 1307 C CA . LYS A 1 168 ? -13.097 -16.814 8.915 1.00 88.50 168 LYS A CA 1
ATOM 1308 C C . LYS A 1 168 ? -14.497 -16.293 9.240 1.00 88.50 168 LYS A C 1
ATOM 1310 O O . LYS A 1 168 ? -15.440 -17.070 9.273 1.00 88.50 168 LYS A O 1
ATOM 1315 N N . MET A 1 169 ? -14.644 -14.981 9.417 1.00 89.56 169 MET A N 1
ATOM 1316 C CA . MET A 1 169 ? -15.918 -14.373 9.814 1.00 89.56 169 MET A CA 1
ATOM 1317 C C . MET A 1 169 ? -16.813 -13.973 8.637 1.00 89.56 169 MET A C 1
ATOM 1319 O O . MET A 1 169 ? -17.910 -13.463 8.861 1.00 89.56 169 MET A O 1
ATOM 1323 N N . PHE A 1 170 ? -16.379 -14.178 7.386 1.00 91.19 170 PHE A N 1
ATOM 1324 C CA . PHE A 1 170 ? -17.107 -13.712 6.203 1.00 91.19 170 PHE A CA 1
ATOM 1325 C C . PHE A 1 170 ? -18.566 -14.180 6.213 1.00 91.19 170 PHE A C 1
ATOM 1327 O O . PHE A 1 170 ? -19.489 -13.367 6.145 1.00 91.19 170 PHE A O 1
ATOM 1334 N N . TRP A 1 171 ? -18.773 -15.490 6.365 1.00 92.38 171 TRP A N 1
ATOM 1335 C CA . TRP A 1 171 ? -20.105 -16.088 6.322 1.00 92.38 171 TRP A CA 1
ATOM 1336 C C . TRP A 1 171 ? -20.952 -15.748 7.544 1.00 92.38 171 TRP A C 1
ATOM 1338 O O . TRP A 1 171 ? -22.143 -15.486 7.396 1.00 92.38 171 TRP A O 1
ATOM 1348 N N . GLU A 1 172 ? -20.346 -15.659 8.726 1.00 90.88 172 GLU A N 1
ATOM 1349 C CA . GLU A 1 172 ? -21.041 -15.262 9.954 1.00 90.88 172 GLU A CA 1
ATOM 1350 C C . GLU A 1 172 ? -21.575 -13.826 9.860 1.00 90.88 172 GLU A C 1
ATOM 1352 O O . GLU A 1 172 ? -22.734 -13.557 10.189 1.00 90.88 172 GLU A O 1
ATOM 1357 N N . ILE A 1 173 ? -20.771 -12.898 9.328 1.00 90.75 173 ILE A N 1
ATOM 1358 C CA . ILE A 1 173 ? -21.183 -11.503 9.132 1.00 90.75 173 ILE A CA 1
ATOM 1359 C C . ILE A 1 173 ? -22.314 -11.419 8.101 1.00 90.75 173 ILE A C 1
ATOM 1361 O O . ILE A 1 173 ? -23.297 -10.704 8.324 1.00 90.75 173 ILE A O 1
ATOM 1365 N N . VAL A 1 174 ? -22.218 -12.160 6.991 1.00 91.25 174 VAL A N 1
ATOM 1366 C CA . VAL A 1 174 ? -23.270 -12.194 5.962 1.00 91.25 174 VAL A CA 1
ATOM 1367 C C . VAL A 1 174 ? -24.576 -12.758 6.535 1.00 91.25 174 VAL A C 1
ATOM 1369 O O . VAL A 1 174 ? -25.630 -12.134 6.363 1.00 91.25 174 VAL A O 1
ATOM 1372 N N . ALA A 1 175 ? -24.507 -13.865 7.278 1.00 91.94 175 ALA A N 1
ATOM 1373 C CA . ALA A 1 175 ? -25.658 -14.551 7.864 1.00 91.94 175 ALA A CA 1
ATOM 1374 C C . ALA A 1 175 ? -26.305 -13.802 9.047 1.00 91.94 175 ALA A C 1
ATOM 1376 O O . ALA A 1 175 ? -27.482 -14.016 9.341 1.00 91.94 175 ALA A O 1
ATOM 1377 N N . SER A 1 176 ? -25.580 -12.893 9.709 1.00 91.12 176 SER A N 1
ATOM 1378 C CA . SER A 1 176 ? -26.072 -12.166 10.889 1.00 91.12 176 SER A CA 1
ATOM 1379 C C . SER A 1 176 ? -27.367 -11.379 10.615 1.00 91.12 176 SER A C 1
ATOM 1381 O O . SER A 1 176 ? -27.427 -10.541 9.722 1.00 91.12 176 SER A O 1
ATOM 1383 N N . ARG A 1 177 ? -28.444 -11.594 11.380 1.00 86.31 177 ARG A N 1
ATOM 1384 C CA . ARG A 1 177 ? -29.715 -10.854 11.181 1.00 86.31 177 ARG A CA 1
ATOM 1385 C C . ARG A 1 177 ? -29.837 -9.574 12.009 1.00 86.31 177 ARG A C 1
ATOM 1387 O O . ARG A 1 177 ? -30.668 -8.731 11.700 1.00 86.31 177 ARG A O 1
ATOM 1394 N N . GLN A 1 178 ? -28.982 -9.397 13.013 1.00 85.12 178 GLN A N 1
ATOM 1395 C CA . GLN A 1 178 ? -29.043 -8.264 13.947 1.00 85.12 178 GLN A CA 1
ATOM 1396 C C . GLN A 1 178 ? -28.442 -6.957 13.399 1.00 85.12 178 GLN A C 1
ATOM 1398 O O . GLN A 1 178 ? -28.460 -5.927 14.069 1.00 85.12 178 GLN A O 1
ATOM 1403 N N . VAL A 1 179 ? -27.894 -6.973 12.180 1.00 87.25 179 VAL A N 1
ATOM 1404 C CA . VAL A 1 179 ? -27.135 -5.852 11.617 1.00 87.25 179 VAL A CA 1
ATOM 1405 C C . VAL A 1 179 ? -27.726 -5.431 10.272 1.00 87.25 179 VAL A C 1
ATOM 1407 O O . VAL A 1 179 ? -27.961 -6.259 9.394 1.00 87.25 179 VAL A O 1
ATOM 1410 N N . SER A 1 180 ? -27.931 -4.121 10.091 1.00 91.81 180 SER A N 1
ATOM 1411 C CA . SER A 1 180 ? -28.379 -3.536 8.818 1.00 91.81 180 SER A CA 1
ATOM 1412 C C . SER A 1 180 ? -27.444 -3.908 7.659 1.00 91.81 180 SER A C 1
ATOM 1414 O O . SER A 1 180 ? -26.221 -3.918 7.820 1.00 91.81 180 SER A O 1
ATOM 1416 N N . ALA A 1 181 ? -28.012 -4.133 6.470 1.00 90.06 181 ALA A N 1
ATOM 1417 C CA . ALA A 1 181 ? -27.267 -4.474 5.258 1.00 90.06 181 ALA A CA 1
ATOM 1418 C C . ALA A 1 181 ? -26.127 -3.483 4.952 1.00 90.06 181 ALA A C 1
ATOM 1420 O O . ALA A 1 181 ? -25.028 -3.902 4.597 1.00 90.06 181 ALA A O 1
ATOM 1421 N N . TRP A 1 182 ? -26.334 -2.180 5.179 1.00 87.88 182 TRP A N 1
ATOM 1422 C CA . TRP A 1 182 ? -25.298 -1.167 4.945 1.00 87.88 182 TRP A CA 1
ATOM 1423 C C . TRP A 1 182 ? -24.080 -1.330 5.863 1.00 87.88 182 TRP A C 1
ATOM 1425 O O . TRP A 1 182 ? -22.941 -1.201 5.421 1.00 87.88 182 TRP A O 1
ATOM 1435 N N . LYS A 1 183 ? -24.303 -1.670 7.139 1.00 89.81 183 LYS A N 1
ATOM 1436 C CA . LYS A 1 183 ? -23.215 -1.931 8.095 1.00 89.81 183 LYS A CA 1
ATOM 1437 C C . LYS A 1 183 ? -22.424 -3.177 7.688 1.00 89.81 183 LYS A C 1
ATOM 1439 O O . LYS A 1 183 ? -21.201 -3.159 7.772 1.00 89.81 183 LYS A O 1
ATOM 1444 N N . LYS A 1 184 ? -23.097 -4.217 7.180 1.00 91.88 184 LYS A N 1
ATOM 1445 C CA . LYS A 1 184 ? -22.429 -5.417 6.650 1.00 91.88 184 LYS A CA 1
ATOM 1446 C C . LYS A 1 184 ? -21.542 -5.088 5.455 1.00 91.88 184 LYS A C 1
ATOM 1448 O O . LYS A 1 184 ? -20.377 -5.472 5.446 1.00 91.88 184 LYS A O 1
ATOM 1453 N N . VAL A 1 185 ? -22.068 -4.335 4.484 1.00 91.31 185 VAL A N 1
ATOM 1454 C CA . VAL A 1 185 ? -21.297 -3.885 3.314 1.00 91.31 185 VAL A CA 1
ATOM 1455 C C . VAL A 1 185 ? -20.108 -3.039 3.760 1.00 91.31 185 VAL A C 1
ATOM 1457 O O . VAL A 1 185 ? -18.986 -3.300 3.344 1.00 91.31 185 VAL A O 1
ATOM 1460 N N . HIS A 1 186 ? -20.312 -2.077 4.660 1.00 91.25 186 HIS A N 1
ATOM 1461 C CA . HIS A 1 186 ? -19.228 -1.244 5.171 1.00 91.25 186 HIS A CA 1
ATOM 1462 C C . HIS A 1 186 ? -18.113 -2.065 5.836 1.00 91.25 186 HIS A C 1
ATOM 1464 O O . HIS A 1 186 ? -16.937 -1.833 5.561 1.00 91.25 186 HIS A O 1
ATOM 1470 N N . VAL A 1 187 ? -18.467 -3.036 6.682 1.00 92.06 187 VAL A N 1
ATOM 1471 C CA . VAL A 1 187 ? -17.494 -3.882 7.385 1.00 92.06 187 VAL A CA 1
ATOM 1472 C C . VAL A 1 187 ? -16.762 -4.814 6.414 1.00 92.06 187 VAL A C 1
ATOM 1474 O O . VAL A 1 187 ? -15.534 -4.841 6.409 1.00 92.06 187 VAL A O 1
ATOM 1477 N N . LEU A 1 188 ? -17.484 -5.549 5.566 1.00 92.81 188 LEU A N 1
ATOM 1478 C CA . LEU A 1 188 ? -16.880 -6.531 4.660 1.00 92.81 188 LEU A CA 1
ATOM 1479 C C . LEU A 1 188 ? -16.104 -5.863 3.521 1.00 92.81 188 LEU A C 1
ATOM 1481 O O . LEU A 1 188 ? -14.924 -6.146 3.322 1.00 92.81 188 LEU A O 1
ATOM 1485 N N . TYR A 1 189 ? -16.748 -4.953 2.792 1.00 93.12 189 TYR A N 1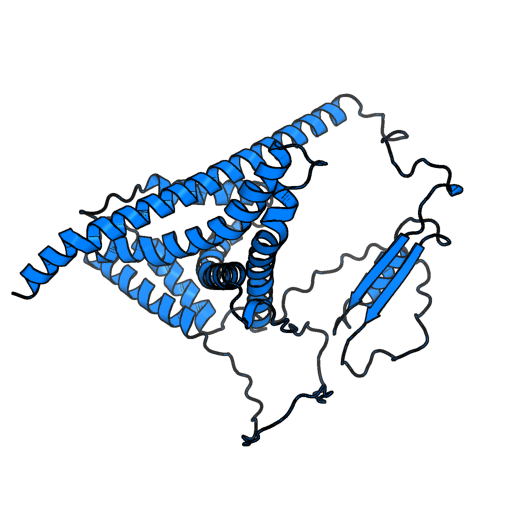
ATOM 1486 C CA . TYR A 1 189 ? -16.147 -4.300 1.634 1.00 93.12 189 TYR A CA 1
ATOM 1487 C C . TYR A 1 189 ? -15.211 -3.160 2.047 1.00 93.12 189 TYR A C 1
ATOM 1489 O O . TYR A 1 189 ? -14.051 -3.141 1.653 1.00 93.12 189 TYR A O 1
ATOM 1497 N N . GLY A 1 190 ? -15.677 -2.209 2.858 1.00 91.38 190 GLY A N 1
ATOM 1498 C CA . GLY A 1 190 ? -14.885 -1.024 3.203 1.00 91.38 190 GLY A CA 1
ATOM 1499 C C . GLY A 1 190 ? -13.740 -1.333 4.168 1.00 91.38 190 GLY A C 1
ATOM 1500 O O . GLY A 1 190 ? -12.569 -1.088 3.872 1.00 91.38 190 GLY A O 1
ATOM 1501 N N . PHE A 1 191 ? -14.076 -1.877 5.337 1.00 91.31 191 PHE A N 1
ATOM 1502 C CA . PHE A 1 191 ? -13.118 -2.067 6.421 1.00 91.31 191 PHE A CA 1
ATOM 1503 C C . PHE A 1 191 ? -12.165 -3.241 6.177 1.00 91.31 191 PHE A C 1
ATOM 1505 O O . PHE A 1 191 ? -10.954 -3.059 6.284 1.00 91.31 191 PHE A O 1
ATOM 1512 N N . PHE A 1 192 ? -12.673 -4.430 5.852 1.00 92.81 192 PHE A N 1
ATOM 1513 C CA . PHE A 1 192 ? -11.812 -5.591 5.635 1.00 92.81 192 PHE A CA 1
ATOM 1514 C C . PHE A 1 192 ? -11.188 -5.593 4.237 1.00 92.81 192 PHE A C 1
ATOM 1516 O O . PHE A 1 192 ? -9.964 -5.566 4.115 1.00 92.81 192 PHE A O 1
ATOM 1523 N N . PHE A 1 193 ? -11.991 -5.577 3.175 1.00 93.56 193 PHE A N 1
ATOM 1524 C CA . PHE A 1 193 ? -11.452 -5.740 1.828 1.00 93.56 193 PHE A CA 1
ATOM 1525 C C . PHE A 1 193 ? -10.640 -4.522 1.367 1.00 93.56 193 PHE A C 1
ATOM 1527 O O . PHE A 1 193 ? -9.428 -4.618 1.174 1.00 93.56 193 PHE A O 1
ATOM 1534 N N . VAL A 1 194 ? -11.251 -3.343 1.251 1.00 94.31 194 VAL A N 1
ATOM 1535 C CA . VAL A 1 194 ? -10.566 -2.155 0.723 1.00 94.31 194 VAL A CA 1
ATOM 1536 C C . VAL A 1 194 ? -9.418 -1.728 1.645 1.00 94.31 194 VAL A C 1
ATOM 1538 O O . VAL A 1 194 ? -8.270 -1.595 1.218 1.00 94.31 194 VAL A O 1
ATOM 1541 N N . ARG A 1 195 ? -9.694 -1.557 2.939 1.00 91.31 195 ARG A N 1
ATOM 1542 C CA . ARG A 1 195 ? -8.728 -0.976 3.881 1.00 91.31 195 ARG A CA 1
ATOM 1543 C C . ARG A 1 195 ? -7.654 -1.949 4.376 1.00 91.31 195 ARG A C 1
ATOM 1545 O O . ARG A 1 195 ? -6.557 -1.478 4.674 1.00 91.31 195 ARG A O 1
ATOM 1552 N N . LYS A 1 196 ? -7.924 -3.256 4.492 1.00 90.31 196 LYS A N 1
ATOM 1553 C CA . LYS A 1 196 ? -6.932 -4.235 4.993 1.00 90.31 196 LYS A CA 1
ATOM 1554 C C . LYS A 1 196 ? -6.326 -5.124 3.910 1.00 90.31 196 LYS A C 1
ATOM 1556 O O . LYS A 1 196 ? -5.251 -5.666 4.145 1.00 90.31 196 LYS A O 1
ATOM 1561 N N . VAL A 1 197 ? -6.953 -5.251 2.738 1.00 92.38 197 VAL A N 1
ATOM 1562 C CA . VAL A 1 197 ? -6.421 -6.050 1.620 1.00 92.38 197 VAL A CA 1
ATOM 1563 C C . VAL A 1 197 ? -5.942 -5.153 0.484 1.00 92.38 197 VAL A C 1
ATOM 1565 O O . VAL A 1 197 ? -4.740 -5.083 0.221 1.00 92.38 197 VAL A O 1
ATOM 1568 N N . VAL A 1 198 ? -6.855 -4.415 -0.150 1.00 94.38 198 VAL A N 1
ATOM 1569 C CA . VAL A 1 198 ? -6.559 -3.616 -1.352 1.00 94.38 198 VAL A CA 1
ATOM 1570 C C . VAL A 1 198 ? -5.490 -2.560 -1.073 1.00 94.38 198 VAL A C 1
ATOM 1572 O O . VAL A 1 198 ? -4.576 -2.404 -1.877 1.00 94.38 198 VAL A O 1
ATOM 1575 N N . ALA A 1 199 ? -5.542 -1.896 0.087 1.00 92.25 199 ALA A N 1
ATOM 1576 C CA . ALA A 1 199 ? -4.572 -0.876 0.492 1.00 92.25 199 ALA A CA 1
ATOM 1577 C C . ALA A 1 199 ? -3.116 -1.356 0.427 1.00 92.25 199 ALA A C 1
ATOM 1579 O O . ALA A 1 199 ? -2.245 -0.646 -0.077 1.00 92.25 199 ALA A O 1
ATOM 1580 N N . HIS A 1 200 ? -2.843 -2.563 0.924 1.00 91.69 200 HIS A N 1
ATOM 1581 C CA . HIS A 1 200 ? -1.490 -3.110 0.936 1.00 91.69 200 HIS A CA 1
ATOM 1582 C C . HIS A 1 200 ? -1.091 -3.610 -0.451 1.00 91.69 200 HIS A C 1
ATOM 1584 O O . HIS A 1 200 ? -0.020 -3.238 -0.934 1.00 91.69 200 HIS A O 1
ATOM 1590 N N . LEU A 1 201 ? -1.986 -4.354 -1.113 1.00 93.19 201 LEU A N 1
ATOM 1591 C CA . LEU A 1 201 ? -1.734 -4.931 -2.432 1.00 93.19 201 LEU A CA 1
ATOM 1592 C C . LEU A 1 201 ? -1.462 -3.868 -3.492 1.00 93.19 201 LEU A C 1
ATOM 1594 O O . LEU A 1 201 ? -0.470 -3.978 -4.204 1.00 93.19 201 LEU A O 1
ATOM 1598 N N . VAL A 1 202 ? -2.295 -2.828 -3.593 1.00 93.69 202 VAL A N 1
ATOM 1599 C CA . VAL A 1 202 ? -2.100 -1.807 -4.630 1.00 93.69 202 VAL A CA 1
ATOM 1600 C C . VAL A 1 202 ? -0.838 -0.999 -4.387 1.00 93.69 202 VAL A C 1
ATOM 1602 O O . VAL A 1 202 ? -0.136 -0.705 -5.342 1.00 93.69 202 VAL A O 1
ATOM 1605 N N . THR A 1 203 ? -0.496 -0.696 -3.131 1.00 92.06 203 THR A N 1
ATOM 1606 C CA . THR A 1 203 ? 0.731 0.052 -2.832 1.00 92.06 203 THR A CA 1
ATOM 1607 C C . THR A 1 203 ? 1.953 -0.731 -3.314 1.00 92.06 203 THR A C 1
ATOM 1609 O O . THR A 1 203 ? 2.820 -0.174 -3.971 1.00 92.06 203 THR A O 1
ATOM 1612 N N . PHE A 1 204 ? 2.001 -2.043 -3.079 1.00 93.06 204 PHE A N 1
ATOM 1613 C CA . PHE A 1 204 ? 3.105 -2.868 -3.568 1.00 93.06 204 PHE A CA 1
ATOM 1614 C C . PHE A 1 204 ? 3.071 -3.073 -5.088 1.00 93.06 204 PHE A C 1
ATOM 1616 O O . PHE A 1 204 ? 4.056 -2.801 -5.772 1.00 93.06 204 PHE A O 1
ATOM 1623 N N . LEU A 1 205 ? 1.944 -3.544 -5.629 1.00 93.19 205 LEU A N 1
ATOM 1624 C CA . LEU A 1 205 ? 1.822 -3.881 -7.048 1.00 93.19 205 LEU A CA 1
ATOM 1625 C C . LEU A 1 205 ? 2.009 -2.651 -7.928 1.00 93.19 205 LEU A C 1
ATOM 1627 O O . LEU A 1 205 ? 2.726 -2.705 -8.919 1.00 93.19 205 LEU A O 1
ATOM 1631 N N . PHE A 1 206 ? 1.403 -1.528 -7.568 1.00 91.94 206 PHE A N 1
ATOM 1632 C CA . PHE A 1 206 ? 1.450 -0.345 -8.405 1.00 91.94 206 PHE A CA 1
ATOM 1633 C C . PHE A 1 206 ? 2.839 0.302 -8.393 1.00 91.94 206 PHE A C 1
ATOM 1635 O O . PHE A 1 206 ? 3.418 0.541 -9.452 1.00 91.94 206 PHE A O 1
ATOM 1642 N N . TYR A 1 207 ? 3.407 0.521 -7.206 1.00 90.06 207 TYR A N 1
ATOM 1643 C CA . TYR A 1 207 ? 4.656 1.266 -7.066 1.00 90.06 207 TYR A CA 1
ATOM 1644 C C . TYR A 1 207 ? 5.921 0.438 -7.251 1.00 90.06 207 TYR A C 1
ATOM 1646 O O . TYR A 1 207 ? 6.889 0.933 -7.825 1.00 90.06 207 TYR A O 1
ATOM 1654 N N . CYS A 1 208 ? 5.929 -0.811 -6.784 1.00 90.25 208 CYS A N 1
ATOM 1655 C CA . CYS A 1 208 ? 7.121 -1.656 -6.832 1.00 90.25 208 CYS A CA 1
ATOM 1656 C C . CYS A 1 208 ? 7.134 -2.617 -8.028 1.00 90.25 208 CYS A C 1
ATOM 1658 O O . CYS A 1 208 ? 8.177 -3.209 -8.291 1.00 90.25 208 CYS A O 1
ATOM 1660 N N . VAL A 1 209 ? 6.015 -2.789 -8.747 1.00 92.38 209 VAL A N 1
ATOM 1661 C CA . VAL A 1 209 ? 5.930 -3.719 -9.890 1.00 92.38 209 VAL A CA 1
ATOM 1662 C C . VAL A 1 209 ? 5.500 -3.010 -11.173 1.00 92.38 209 VAL A C 1
ATOM 1664 O O . VAL A 1 209 ? 6.251 -3.016 -12.143 1.00 92.38 209 VAL A O 1
ATOM 1667 N N . VAL A 1 210 ? 4.330 -2.366 -11.192 1.00 92.75 210 VAL A N 1
ATOM 1668 C CA . VAL A 1 210 ? 3.748 -1.779 -12.410 1.00 92.75 210 VAL A CA 1
ATOM 1669 C C . VAL A 1 210 ? 4.543 -0.575 -12.907 1.00 92.75 210 VAL A C 1
ATOM 1671 O O . VAL A 1 210 ? 4.848 -0.532 -14.094 1.00 92.75 210 VAL A O 1
ATOM 1674 N N . ILE A 1 211 ? 4.917 0.376 -12.042 1.00 90.75 211 ILE A N 1
ATOM 1675 C CA . ILE A 1 211 ? 5.727 1.540 -12.453 1.00 90.75 211 ILE A CA 1
ATOM 1676 C C . ILE A 1 211 ? 7.111 1.109 -12.985 1.00 90.75 211 ILE A C 1
ATOM 1678 O O . ILE A 1 211 ? 7.460 1.515 -14.094 1.00 90.75 211 ILE A O 1
ATOM 1682 N N . PRO A 1 212 ? 7.884 0.249 -12.289 1.00 91.81 212 PRO A N 1
ATOM 1683 C CA . PRO A 1 212 ? 9.137 -0.280 -12.832 1.00 91.81 212 PRO A CA 1
ATOM 1684 C C . PRO A 1 212 ? 8.958 -1.040 -14.155 1.00 91.81 212 PRO A C 1
ATOM 1686 O O . PRO A 1 212 ? 9.713 -0.818 -15.097 1.00 91.81 212 PRO A O 1
ATOM 1689 N N . ALA A 1 213 ? 7.932 -1.892 -14.272 1.00 91.44 213 ALA A N 1
ATOM 1690 C CA . ALA A 1 213 ? 7.653 -2.625 -15.508 1.00 91.44 213 ALA A CA 1
ATOM 1691 C C . ALA A 1 213 ? 7.252 -1.697 -16.669 1.00 91.44 213 ALA A C 1
ATOM 1693 O O . ALA A 1 213 ? 7.681 -1.915 -17.799 1.00 91.44 213 ALA A O 1
ATOM 1694 N N . TYR A 1 214 ? 6.479 -0.643 -16.394 1.00 90.25 214 TYR A N 1
ATOM 1695 C CA . TYR A 1 214 ? 6.121 0.403 -17.359 1.00 90.25 214 TYR A CA 1
ATOM 1696 C C . TYR A 1 214 ? 7.354 1.095 -17.939 1.00 90.25 214 TYR A C 1
ATOM 1698 O O . TYR A 1 214 ? 7.464 1.238 -19.159 1.00 90.25 214 TYR A O 1
ATOM 1706 N N . VAL A 1 215 ? 8.304 1.450 -17.072 1.00 89.50 215 VAL A N 1
ATOM 1707 C CA . VAL A 1 215 ? 9.579 2.044 -17.477 1.00 89.50 215 VAL A CA 1
ATOM 1708 C C . VAL A 1 215 ? 10.374 1.081 -18.364 1.00 89.50 215 VAL A C 1
ATOM 1710 O O . VAL A 1 215 ? 10.818 1.476 -19.436 1.00 89.50 215 VAL A O 1
ATOM 1713 N N . LEU A 1 216 ? 10.493 -0.195 -17.981 1.00 88.56 216 LEU A N 1
ATOM 1714 C CA . LEU A 1 216 ? 11.264 -1.190 -18.743 1.00 88.56 216 LEU A CA 1
ATOM 1715 C C . LEU A 1 216 ? 10.657 -1.547 -20.107 1.00 88.56 216 LEU A C 1
ATOM 1717 O O . LEU A 1 216 ? 11.389 -1.868 -21.042 1.00 88.56 216 LEU A O 1
ATOM 1721 N N . VAL A 1 217 ? 9.328 -1.517 -20.235 1.00 86.12 217 VAL A N 1
ATOM 1722 C CA . VAL A 1 217 ? 8.641 -1.752 -21.519 1.00 86.12 217 VAL A CA 1
ATOM 1723 C C . VAL A 1 217 ? 8.739 -0.526 -22.434 1.00 86.12 217 VAL A C 1
ATOM 1725 O O . VAL A 1 217 ? 8.521 -0.645 -23.635 1.00 86.12 217 VAL A O 1
ATOM 1728 N N . GLY A 1 218 ? 9.152 0.630 -21.912 1.00 75.62 218 GLY A N 1
ATOM 1729 C CA . GLY A 1 218 ? 9.424 1.822 -22.706 1.00 75.62 218 GLY A CA 1
ATOM 1730 C C . GLY A 1 218 ? 8.199 2.692 -22.961 1.00 75.62 218 GLY A C 1
ATOM 1731 O O . GLY A 1 218 ? 8.150 3.304 -24.019 1.00 75.62 218 GLY A O 1
ATOM 1732 N N . GLY A 1 219 ? 7.233 2.722 -22.026 1.00 70.00 219 GLY A N 1
ATOM 1733 C CA . GLY A 1 219 ? 6.182 3.740 -21.804 1.00 70.00 219 GLY A CA 1
ATOM 1734 C C . GLY A 1 219 ? 5.211 4.136 -22.934 1.00 70.00 219 GLY A C 1
ATOM 1735 O O . GLY A 1 219 ? 4.091 4.546 -22.660 1.00 70.00 219 GLY A O 1
ATOM 1736 N N . GLN A 1 220 ? 5.591 4.001 -24.200 1.00 70.19 220 GLN A N 1
ATOM 1737 C CA . GLN A 1 220 ? 4.874 4.514 -25.364 1.00 70.19 220 GLN A CA 1
ATOM 1738 C C . GLN A 1 220 ? 3.695 3.619 -25.764 1.00 70.19 220 GLN A C 1
ATOM 1740 O O . GLN A 1 220 ? 2.679 4.116 -26.243 1.00 70.19 220 GLN A O 1
ATOM 1745 N N . ASP A 1 221 ? 3.800 2.310 -25.520 1.00 77.94 221 ASP A N 1
ATOM 1746 C CA . ASP A 1 221 ? 2.769 1.333 -25.900 1.00 77.94 221 ASP A CA 1
ATOM 1747 C C . ASP A 1 221 ? 1.699 1.125 -24.811 1.00 77.94 221 ASP A C 1
ATOM 1749 O O . ASP A 1 221 ? 0.632 0.568 -25.068 1.00 77.94 221 ASP A O 1
ATOM 1753 N N . VAL A 1 222 ? 1.983 1.546 -23.575 1.00 83.00 222 VAL A N 1
ATOM 1754 C CA . VAL A 1 222 ? 1.141 1.311 -22.394 1.00 83.00 222 VAL A CA 1
ATOM 1755 C C . VAL A 1 222 ? 0.609 2.652 -21.916 1.00 83.00 222 VAL A C 1
ATOM 1757 O O . VAL A 1 222 ? 1.363 3.573 -21.640 1.00 83.00 222 VAL A O 1
ATOM 1760 N N . ARG A 1 223 ? -0.709 2.789 -21.774 1.00 82.94 223 ARG A N 1
ATOM 1761 C CA . ARG A 1 223 ? -1.303 4.046 -21.298 1.00 82.94 223 ARG A CA 1
ATOM 1762 C C . ARG A 1 223 ? -1.372 4.030 -19.779 1.00 82.94 223 ARG A C 1
ATOM 1764 O O . ARG A 1 223 ? -2.358 3.544 -19.226 1.00 82.94 223 ARG A O 1
ATOM 1771 N N . LEU A 1 224 ? -0.352 4.582 -19.119 1.00 83.31 224 LEU A N 1
ATOM 1772 C CA . LEU A 1 224 ? -0.366 4.844 -17.680 1.00 83.31 224 LEU A CA 1
ATOM 1773 C C . LEU A 1 224 ? -0.939 6.248 -17.412 1.00 83.31 224 LEU A C 1
ATOM 1775 O O . LEU A 1 224 ? -0.292 7.249 -17.730 1.00 83.31 224 LEU A O 1
ATOM 1779 N N . PRO A 1 225 ? -2.134 6.377 -16.811 1.00 82.38 225 PRO A N 1
ATOM 1780 C CA . PRO A 1 225 ? -2.682 7.687 -16.510 1.00 82.38 225 PRO A CA 1
ATOM 1781 C C . PRO A 1 225 ? -1.901 8.327 -15.354 1.00 82.38 225 PRO A C 1
ATOM 1783 O O . PRO A 1 225 ? -2.102 7.995 -14.185 1.00 82.38 225 PRO A O 1
ATOM 1786 N N . LYS A 1 226 ? -1.010 9.271 -15.683 1.00 80.31 226 LYS A N 1
ATOM 1787 C CA . LYS A 1 226 ? -0.131 9.973 -14.724 1.00 80.31 226 LYS A CA 1
ATOM 1788 C C . LYS A 1 226 ? -0.896 10.590 -13.547 1.00 80.31 226 LYS A C 1
ATOM 1790 O O . LYS A 1 226 ? -0.408 10.585 -12.419 1.00 80.31 226 LYS A O 1
ATOM 1795 N N . TYR A 1 227 ? -2.122 11.055 -13.787 1.00 80.94 227 TYR A N 1
ATOM 1796 C CA . TYR A 1 227 ? -3.008 11.590 -12.752 1.00 80.94 227 TYR A CA 1
ATOM 1797 C C . TYR A 1 227 ? -3.419 10.534 -11.714 1.00 80.94 227 TYR A C 1
ATOM 1799 O O . TYR A 1 227 ? -3.453 10.834 -10.524 1.00 80.94 227 TYR A O 1
ATOM 1807 N N . VAL A 1 228 ? -3.671 9.286 -12.125 1.00 80.88 228 VAL A N 1
ATOM 1808 C CA . VAL A 1 228 ? -3.933 8.188 -11.180 1.00 80.88 228 VAL A CA 1
ATOM 1809 C C . VAL A 1 228 ? -2.665 7.864 -10.402 1.00 80.88 228 VAL A C 1
ATOM 1811 O O . VAL A 1 228 ? -2.736 7.628 -9.202 1.00 80.88 228 VAL A O 1
ATOM 1814 N N . ALA A 1 229 ? -1.506 7.892 -11.064 1.00 79.69 229 ALA A N 1
ATOM 1815 C CA . ALA A 1 229 ? -0.251 7.503 -10.437 1.00 79.69 229 ALA A CA 1
ATOM 1816 C C . ALA A 1 229 ? 0.253 8.497 -9.380 1.00 79.69 229 ALA A C 1
ATOM 1818 O O . ALA A 1 229 ? 0.779 8.090 -8.344 1.00 79.69 229 ALA A O 1
ATOM 1819 N N . MET A 1 230 ? 0.082 9.795 -9.642 1.00 83.12 230 MET A N 1
ATOM 1820 C CA . MET A 1 230 ? 0.601 10.860 -8.784 1.00 83.12 230 MET A CA 1
ATOM 1821 C C . MET A 1 230 ? -0.479 11.519 -7.927 1.00 83.12 230 MET A C 1
ATOM 1823 O O . MET A 1 230 ? -0.277 11.685 -6.726 1.00 83.12 230 MET A O 1
ATOM 1827 N N . TYR A 1 231 ? -1.629 11.892 -8.501 1.00 85.94 231 TYR A N 1
ATOM 1828 C CA . TYR A 1 231 ? -2.604 12.714 -7.778 1.00 85.94 231 TYR A CA 1
ATOM 1829 C C . TYR A 1 231 ? -3.428 11.915 -6.781 1.00 85.94 231 TYR A C 1
ATOM 1831 O O . TYR A 1 231 ? -3.592 12.372 -5.656 1.00 85.94 231 TYR A O 1
ATOM 1839 N N . VAL A 1 232 ? -3.917 10.723 -7.139 1.00 86.88 232 VAL A N 1
ATOM 1840 C CA . VAL A 1 232 ? -4.711 9.905 -6.200 1.00 86.88 232 VAL A CA 1
ATOM 1841 C C . VAL A 1 232 ? -3.940 9.652 -4.894 1.00 86.88 232 VAL A C 1
ATOM 1843 O O . VAL A 1 232 ? -4.475 9.940 -3.820 1.00 86.88 232 VAL A O 1
ATOM 1846 N N . PRO A 1 233 ? -2.673 9.213 -4.934 1.00 84.31 233 PRO A N 1
ATOM 1847 C CA . PRO A 1 233 ? -1.920 8.917 -3.724 1.00 84.31 233 PRO A CA 1
ATOM 1848 C C . PRO A 1 233 ? -1.467 10.184 -2.997 1.00 84.31 233 PRO A C 1
ATOM 1850 O O . PRO A 1 233 ? -1.503 10.202 -1.770 1.00 84.31 233 PRO A O 1
ATOM 1853 N N . ALA A 1 234 ? -1.135 11.264 -3.717 1.00 86.25 234 ALA A N 1
ATOM 1854 C CA . ALA A 1 234 ? -0.840 12.565 -3.111 1.00 86.25 234 ALA A CA 1
ATOM 1855 C C . ALA A 1 234 ? -2.049 13.155 -2.366 1.00 86.25 234 ALA A C 1
ATOM 1857 O O . ALA A 1 234 ? -1.906 13.691 -1.270 1.00 86.25 234 ALA A O 1
ATOM 1858 N N . ILE A 1 235 ? -3.258 13.025 -2.917 1.00 87.69 235 ILE A N 1
ATOM 1859 C CA . ILE A 1 235 ? -4.479 13.475 -2.242 1.00 87.69 235 ILE A CA 1
ATOM 1860 C C . ILE A 1 235 ? -4.752 12.598 -1.016 1.00 87.69 235 ILE A C 1
ATOM 1862 O O . ILE A 1 235 ? -5.057 13.126 0.050 1.00 87.69 235 ILE A O 1
ATOM 1866 N N . ILE A 1 236 ? -4.601 11.272 -1.118 1.00 86.69 236 ILE A N 1
ATOM 1867 C CA . ILE A 1 236 ? -4.778 10.364 0.028 1.00 86.69 236 ILE A CA 1
ATOM 1868 C C . ILE A 1 236 ? -3.785 10.691 1.155 1.00 86.69 236 ILE A C 1
ATOM 1870 O O . ILE A 1 236 ? -4.174 10.722 2.325 1.00 86.69 236 ILE A O 1
ATOM 1874 N N . THR A 1 237 ? -2.512 10.940 0.836 1.00 86.12 237 THR A N 1
ATOM 1875 C CA . THR A 1 237 ? -1.497 11.286 1.842 1.00 86.12 237 THR A CA 1
ATOM 1876 C C . THR A 1 237 ? -1.759 12.656 2.452 1.00 86.12 237 THR A C 1
ATOM 1878 O O . THR A 1 237 ? -1.672 12.782 3.672 1.00 86.12 237 THR A O 1
ATOM 1881 N N . LEU A 1 238 ? -2.170 13.646 1.656 1.00 85.25 238 LEU A N 1
ATOM 1882 C CA . LEU A 1 238 ? -2.548 14.969 2.150 1.00 85.25 238 LEU A CA 1
ATOM 1883 C C . LEU A 1 238 ? -3.766 14.904 3.082 1.00 85.25 238 LEU A C 1
ATOM 1885 O O . LEU A 1 238 ? -3.736 15.484 4.164 1.00 85.25 238 LEU A O 1
ATOM 1889 N N . LEU A 1 239 ? -4.806 14.146 2.713 1.00 83.19 239 LEU A N 1
ATOM 1890 C CA . LEU A 1 239 ? -5.985 13.929 3.559 1.00 83.19 239 LEU A CA 1
ATOM 1891 C C . LEU A 1 239 ? -5.608 13.303 4.907 1.00 83.19 239 LEU A C 1
ATOM 1893 O O . LEU A 1 239 ? -6.117 13.727 5.942 1.00 83.19 239 LEU A O 1
ATOM 1897 N N . ASN A 1 240 ? -4.686 12.335 4.913 1.00 79.31 240 ASN A N 1
ATOM 1898 C CA . ASN A 1 240 ? -4.182 11.750 6.156 1.00 79.31 240 ASN A CA 1
ATOM 1899 C C . ASN A 1 240 ? -3.325 12.752 6.957 1.00 79.31 240 ASN A C 1
ATOM 1901 O O . ASN A 1 240 ? -3.428 12.798 8.180 1.00 79.31 240 ASN A O 1
ATOM 1905 N N . ALA A 1 241 ? -2.514 13.577 6.288 1.00 83.06 241 ALA A N 1
ATOM 1906 C CA . ALA A 1 241 ? -1.635 14.556 6.929 1.00 83.06 241 ALA A CA 1
ATOM 1907 C C . ALA A 1 241 ? -2.402 15.693 7.620 1.00 83.06 241 ALA A C 1
ATOM 1909 O O . ALA A 1 241 ? -1.990 16.143 8.689 1.00 83.06 241 ALA A O 1
ATOM 1910 N N . VAL A 1 242 ? -3.546 16.115 7.064 1.00 80.88 242 VAL A N 1
ATOM 1911 C CA . VAL A 1 242 ? -4.445 17.106 7.689 1.00 80.88 242 VAL A CA 1
ATOM 1912 C C . VAL A 1 242 ? -4.919 16.639 9.072 1.00 80.88 242 VAL A C 1
ATOM 1914 O O . VAL A 1 242 ? -5.109 17.461 9.968 1.00 80.88 242 VAL A O 1
ATOM 1917 N N . CYS A 1 243 ? -5.050 15.327 9.293 1.00 71.69 243 CYS A N 1
ATOM 1918 C CA . CYS A 1 243 ? -5.397 14.777 10.604 1.00 71.69 243 CYS A CA 1
ATOM 1919 C C . CYS A 1 243 ? -4.238 14.820 11.619 1.00 71.69 243 CYS A C 1
ATOM 1921 O O . CYS A 1 243 ? -4.481 14.689 12.818 1.00 71.69 243 CYS A O 1
ATOM 1923 N N . THR A 1 244 ? -2.992 15.014 11.176 1.00 78.06 244 THR A N 1
ATOM 1924 C CA . THR A 1 244 ? -1.784 14.986 12.021 1.00 78.06 244 THR A CA 1
ATOM 1925 C C . THR A 1 244 ? -0.799 16.107 11.642 1.00 78.06 244 THR A C 1
ATOM 1927 O O . THR A 1 244 ? 0.303 15.830 11.157 1.00 78.06 244 THR A O 1
ATOM 1930 N N . PRO A 1 245 ? -1.135 17.388 11.894 1.00 77.44 245 PRO A N 1
ATOM 1931 C CA . PRO A 1 245 ? -0.354 18.531 11.403 1.00 77.44 245 PRO A CA 1
ATOM 1932 C C . PRO A 1 245 ? 1.074 18.603 11.970 1.00 77.44 245 PRO A C 1
ATOM 1934 O O . PRO A 1 245 ? 1.967 19.165 11.341 1.00 77.44 245 PRO A O 1
ATOM 1937 N N . ARG A 1 246 ? 1.326 18.002 13.141 1.00 80.62 246 ARG A N 1
ATOM 1938 C CA . ARG A 1 246 ? 2.643 18.030 13.804 1.00 80.62 246 ARG A CA 1
ATOM 1939 C C . ARG A 1 246 ? 3.754 17.302 13.032 1.00 80.62 246 ARG A C 1
ATOM 1941 O O . ARG A 1 246 ? 4.920 17.621 13.233 1.00 80.62 246 ARG A O 1
ATOM 1948 N N . SER A 1 247 ? 3.418 16.363 12.147 1.00 82.44 247 SER A N 1
ATOM 1949 C CA . SER A 1 247 ? 4.391 15.451 11.518 1.00 82.44 247 SER A CA 1
ATOM 1950 C C . SER A 1 247 ? 4.540 15.648 10.006 1.00 82.44 247 SER A C 1
ATOM 1952 O O . SER A 1 247 ? 5.061 14.771 9.323 1.00 82.44 247 SER A O 1
ATOM 1954 N N . TRP A 1 248 ? 4.101 16.791 9.464 1.00 81.81 248 TRP A N 1
ATOM 1955 C CA . TRP A 1 248 ? 4.071 17.035 8.014 1.00 81.81 248 TRP A CA 1
ATOM 1956 C C . TRP A 1 248 ? 5.453 16.943 7.335 1.00 81.81 248 TRP A C 1
ATOM 1958 O O . TRP A 1 248 ? 5.560 16.424 6.228 1.00 81.81 248 TRP A O 1
ATOM 1968 N N . HIS A 1 249 ? 6.522 17.358 8.022 1.00 85.06 249 HIS A N 1
ATOM 1969 C CA . HIS A 1 249 ? 7.901 17.303 7.521 1.00 85.06 249 HIS A CA 1
ATOM 1970 C C . HIS A 1 249 ? 8.420 15.868 7.300 1.00 85.06 249 HIS A C 1
ATOM 1972 O O . HIS A 1 249 ? 9.363 15.665 6.541 1.00 85.06 249 HIS A O 1
ATOM 1978 N N . LEU A 1 250 ? 7.796 14.860 7.923 1.00 86.75 250 LEU A N 1
ATOM 1979 C CA . LEU A 1 250 ? 8.160 13.447 7.766 1.00 86.75 250 LEU A CA 1
ATOM 1980 C C . LEU A 1 250 ? 7.413 12.758 6.619 1.00 86.75 250 LEU A C 1
ATOM 1982 O O . LEU A 1 250 ? 7.629 11.573 6.384 1.00 86.75 250 LEU A O 1
ATOM 1986 N N . LEU A 1 251 ? 6.539 13.466 5.898 1.00 86.44 251 LEU A N 1
ATOM 1987 C CA . LEU A 1 251 ? 5.635 12.865 4.916 1.00 86.44 251 LEU A CA 1
ATOM 1988 C C . LEU A 1 251 ? 6.375 12.190 3.753 1.00 86.44 251 LEU A C 1
ATOM 1990 O O . LEU A 1 251 ? 5.991 11.097 3.343 1.00 86.44 251 LEU A O 1
ATOM 1994 N N . VAL A 1 252 ? 7.465 12.787 3.263 1.00 87.50 252 VAL A N 1
ATOM 1995 C CA . VAL A 1 252 ? 8.284 12.189 2.194 1.00 87.50 252 VAL A CA 1
ATOM 1996 C C . VAL A 1 252 ? 8.936 10.891 2.675 1.00 87.50 252 VAL A C 1
ATOM 1998 O O . VAL A 1 252 ? 8.802 9.857 2.024 1.00 87.50 252 VAL A O 1
ATOM 2001 N N . PHE A 1 253 ? 9.574 10.913 3.850 1.00 88.94 253 PHE A N 1
ATOM 2002 C CA . PHE A 1 253 ? 10.180 9.719 4.449 1.00 88.94 253 PHE A CA 1
ATOM 2003 C C . PHE A 1 253 ? 9.143 8.633 4.732 1.00 88.94 253 PHE A C 1
ATOM 2005 O O . PHE A 1 253 ? 9.392 7.460 4.467 1.00 88.94 253 PHE A O 1
ATOM 2012 N N . TRP A 1 254 ? 7.964 9.030 5.211 1.00 87.31 254 TRP A N 1
ATOM 2013 C CA . TRP A 1 254 ? 6.844 8.133 5.454 1.00 87.31 254 TRP A CA 1
ATOM 2014 C C . TRP A 1 254 ? 6.387 7.435 4.173 1.00 87.31 254 TRP A C 1
ATOM 2016 O O . TRP A 1 254 ? 6.234 6.221 4.181 1.00 87.31 254 TRP A O 1
ATOM 2026 N N . ILE A 1 255 ? 6.222 8.160 3.060 1.00 89.19 255 ILE A N 1
ATOM 2027 C CA . ILE A 1 255 ? 5.816 7.565 1.775 1.00 89.19 255 ILE A CA 1
ATOM 2028 C C . ILE A 1 255 ? 6.851 6.545 1.289 1.00 89.19 255 ILE A C 1
ATOM 2030 O O . ILE A 1 255 ? 6.486 5.425 0.928 1.00 89.19 255 ILE A O 1
ATOM 2034 N N . LEU A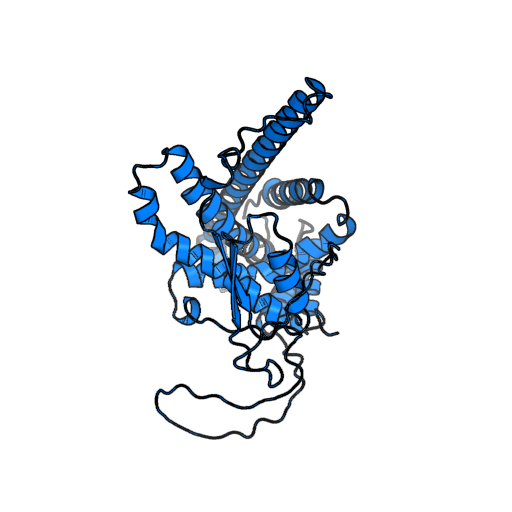 1 256 ? 8.138 6.903 1.306 1.00 90.81 256 LEU A N 1
ATOM 2035 C CA . LEU A 1 256 ? 9.210 5.999 0.875 1.00 90.81 256 LEU A CA 1
ATOM 2036 C C . LEU A 1 256 ? 9.257 4.735 1.743 1.00 90.81 256 LEU A C 1
ATOM 2038 O O . LEU A 1 256 ? 9.321 3.612 1.231 1.00 90.81 256 LEU A O 1
ATOM 2042 N N . PHE A 1 257 ? 9.162 4.918 3.060 1.00 90.50 257 PHE A N 1
ATOM 2043 C CA . PHE A 1 257 ? 9.141 3.838 4.037 1.00 90.50 257 PHE A CA 1
ATOM 2044 C C . PHE A 1 257 ? 7.922 2.925 3.864 1.00 90.50 257 PHE A C 1
ATOM 2046 O O . PHE A 1 257 ? 8.062 1.702 3.811 1.00 90.50 257 PHE A O 1
ATOM 2053 N N . GLU A 1 258 ? 6.728 3.499 3.714 1.00 89.38 258 GLU A N 1
ATOM 2054 C CA . GLU A 1 258 ? 5.478 2.766 3.505 1.00 89.38 258 GLU A CA 1
ATOM 2055 C C . GLU A 1 258 ? 5.518 1.915 2.235 1.00 89.38 258 GLU A C 1
ATOM 2057 O O . GLU A 1 258 ? 5.022 0.783 2.249 1.00 89.38 258 GLU A O 1
ATOM 2062 N N . ASN A 1 259 ? 6.143 2.422 1.169 1.00 91.00 259 ASN A N 1
ATOM 2063 C CA . ASN A 1 259 ? 6.345 1.690 -0.076 1.00 91.00 259 ASN A CA 1
ATOM 2064 C C . ASN A 1 259 ? 7.310 0.508 0.113 1.00 91.00 259 ASN A C 1
ATOM 2066 O O . ASN A 1 259 ? 7.000 -0.592 -0.337 1.00 91.00 259 ASN A O 1
ATOM 2070 N N . VAL A 1 260 ? 8.420 0.659 0.848 1.00 91.44 260 VAL A N 1
ATOM 2071 C CA . VAL A 1 260 ? 9.303 -0.487 1.160 1.00 91.44 260 VAL A CA 1
ATOM 2072 C C . VAL A 1 260 ? 8.575 -1.514 2.038 1.00 91.44 260 VAL A C 1
ATOM 2074 O O . VAL A 1 260 ? 8.647 -2.722 1.802 1.00 91.44 260 VAL A O 1
ATOM 2077 N N . MET A 1 261 ? 7.798 -1.047 3.016 1.00 90.44 261 MET A N 1
ATOM 2078 C CA . MET A 1 261 ? 7.008 -1.909 3.896 1.00 90.44 261 MET A CA 1
ATOM 2079 C C . MET A 1 261 ? 5.797 -2.546 3.208 1.00 90.44 261 MET A C 1
ATOM 2081 O O . MET A 1 261 ? 5.267 -3.545 3.703 1.00 90.44 261 MET A O 1
ATOM 2085 N N . SER A 1 262 ? 5.353 -2.012 2.069 1.00 92.38 262 SER A N 1
ATOM 2086 C CA . SER A 1 262 ? 4.220 -2.545 1.307 1.00 92.38 262 SER A CA 1
ATOM 2087 C C . SER A 1 262 ? 4.456 -3.987 0.858 1.00 92.38 262 SER A C 1
ATOM 2089 O O . SER A 1 262 ? 3.518 -4.782 0.878 1.00 92.38 262 SER A O 1
ATOM 2091 N N . MET A 1 263 ? 5.707 -4.364 0.565 1.00 90.75 263 MET A N 1
ATOM 2092 C CA . MET A 1 263 ? 6.082 -5.736 0.221 1.00 90.75 263 MET A CA 1
ATOM 2093 C C . MET A 1 263 ? 5.789 -6.707 1.376 1.00 90.75 263 MET A C 1
ATOM 2095 O O . MET A 1 263 ? 5.183 -7.759 1.168 1.00 90.75 263 MET A O 1
ATOM 2099 N N . HIS A 1 264 ? 6.151 -6.344 2.614 1.00 90.25 264 HIS A N 1
ATOM 2100 C CA . HIS A 1 264 ? 5.885 -7.182 3.799 1.00 90.25 264 HIS A CA 1
ATOM 2101 C C . HIS A 1 264 ? 4.416 -7.302 4.102 1.00 90.25 264 HIS A C 1
ATOM 2103 O O . HIS A 1 264 ? 3.940 -8.400 4.382 1.00 90.25 264 HIS A O 1
ATOM 2109 N N . ARG A 1 265 ? 3.708 -6.174 4.037 1.00 92.31 265 ARG A N 1
ATOM 2110 C CA . ARG A 1 265 ? 2.275 -6.129 4.312 1.00 92.31 265 ARG A CA 1
ATOM 2111 C C . ARG A 1 265 ? 1.504 -6.922 3.265 1.00 92.31 265 ARG A C 1
ATOM 2113 O O . ARG A 1 265 ? 0.710 -7.770 3.641 1.00 92.31 265 ARG A O 1
ATOM 2120 N N . SER A 1 266 ? 1.831 -6.771 1.981 1.00 93.12 266 SER A N 1
ATOM 2121 C CA . SER A 1 266 ? 1.219 -7.546 0.892 1.00 93.12 266 SER A CA 1
ATOM 2122 C C . SER A 1 266 ? 1.471 -9.041 1.036 1.00 93.12 266 SER A C 1
ATOM 2124 O O . SER A 1 266 ? 0.530 -9.829 0.972 1.00 93.12 266 SER A O 1
ATOM 2126 N N . LYS A 1 267 ? 2.718 -9.445 1.313 1.00 91.19 267 LYS A N 1
ATOM 2127 C CA . LYS A 1 267 ? 3.054 -10.850 1.574 1.00 91.19 267 LYS A CA 1
ATOM 2128 C C . LYS A 1 267 ? 2.257 -11.410 2.755 1.00 91.19 267 LYS A C 1
ATOM 2130 O O . LYS A 1 267 ? 1.700 -12.498 2.653 1.00 91.19 267 LYS A O 1
ATOM 2135 N N . ALA A 1 268 ? 2.190 -10.670 3.858 1.00 89.75 268 ALA A N 1
ATOM 2136 C CA . ALA A 1 268 ? 1.452 -11.063 5.053 1.00 89.75 268 ALA A CA 1
ATOM 2137 C C . ALA A 1 268 ? -0.060 -11.165 4.798 1.00 89.75 268 ALA A C 1
ATOM 2139 O O . ALA A 1 268 ? -0.693 -12.115 5.250 1.00 89.75 268 ALA A O 1
ATOM 2140 N N . THR A 1 269 ? -0.636 -10.228 4.043 1.00 92.06 269 THR A N 1
ATOM 2141 C CA . THR A 1 269 ? -2.049 -10.259 3.653 1.00 92.06 269 THR A CA 1
ATOM 2142 C C . THR A 1 269 ? -2.356 -11.467 2.768 1.00 92.06 269 THR A C 1
ATOM 2144 O O . THR A 1 269 ? -3.325 -12.167 3.040 1.00 92.06 269 THR A O 1
ATOM 2147 N N . ILE A 1 270 ? -1.518 -11.778 1.771 1.00 91.56 270 ILE A N 1
ATOM 2148 C CA . ILE A 1 270 ? -1.697 -12.971 0.922 1.00 91.56 270 ILE A CA 1
ATOM 2149 C C . ILE A 1 270 ? -1.621 -14.252 1.765 1.00 91.56 270 ILE A C 1
ATOM 2151 O O . ILE A 1 270 ? -2.486 -15.114 1.640 1.00 91.56 270 ILE A O 1
ATOM 2155 N N . ILE A 1 271 ? -0.642 -14.356 2.672 1.00 88.00 271 ILE A N 1
ATOM 2156 C CA . ILE A 1 271 ? -0.524 -15.487 3.611 1.00 88.00 271 ILE A CA 1
ATOM 2157 C C . ILE A 1 271 ? -1.785 -15.625 4.474 1.00 88.00 271 ILE A C 1
ATOM 2159 O O . ILE A 1 271 ? -2.287 -16.735 4.643 1.00 88.00 271 ILE A O 1
ATOM 2163 N N . GLY A 1 272 ? -2.310 -14.511 4.992 1.00 85.81 272 GLY A N 1
ATOM 2164 C CA . GLY A 1 272 ? -3.525 -14.496 5.804 1.00 85.81 272 GLY A CA 1
ATOM 2165 C C . GLY A 1 272 ? -4.783 -14.896 5.031 1.00 85.81 272 GLY A C 1
ATOM 2166 O O . GLY A 1 272 ? -5.639 -15.575 5.590 1.00 85.81 272 GLY A O 1
ATOM 2167 N N . LEU A 1 273 ? -4.886 -14.527 3.749 1.00 87.75 273 LEU A N 1
ATOM 2168 C CA . LEU A 1 273 ? -6.005 -14.918 2.881 1.00 87.75 273 LEU A CA 1
ATOM 2169 C C . LEU A 1 273 ? -5.961 -16.399 2.487 1.00 87.75 273 LEU A C 1
ATOM 2171 O O . LEU A 1 273 ? -7.010 -17.030 2.403 1.00 87.75 273 LEU A O 1
ATOM 2175 N N . VAL A 1 274 ? -4.766 -16.944 2.243 1.00 86.62 274 VAL A N 1
ATOM 2176 C CA . VAL A 1 274 ? -4.568 -18.320 1.747 1.00 86.62 274 VAL A CA 1
ATOM 2177 C C . VAL A 1 274 ? -4.424 -19.344 2.887 1.00 86.62 274 VAL A C 1
ATOM 2179 O O . VAL A 1 274 ? -4.397 -20.540 2.632 1.00 86.62 274 VAL A O 1
ATOM 2182 N N . GLU A 1 275 ? -4.358 -18.906 4.150 1.00 74.62 275 GLU A N 1
ATOM 2183 C CA . GLU A 1 275 ? -4.120 -19.777 5.317 1.00 74.62 275 GLU A CA 1
ATOM 2184 C C . GLU A 1 275 ? -2.848 -20.636 5.168 1.00 74.62 275 GLU A C 1
ATOM 2186 O O . GLU A 1 275 ? -2.785 -21.799 5.560 1.00 74.62 275 GLU A O 1
ATOM 2191 N N . ALA A 1 276 ? -1.777 -20.062 4.611 1.00 65.19 276 ALA A N 1
ATOM 2192 C CA . ALA A 1 276 ? -0.488 -20.750 4.619 1.00 65.19 276 ALA A CA 1
ATOM 2193 C C . ALA A 1 276 ? -0.009 -20.918 6.077 1.00 65.19 276 ALA A C 1
ATOM 2195 O O . ALA A 1 276 ? -0.178 -20.002 6.876 1.00 65.19 276 ALA A O 1
ATOM 2196 N N . SER A 1 277 ? 0.620 -22.055 6.412 1.00 53.31 277 SER A N 1
ATOM 2197 C CA . SER A 1 277 ? 1.038 -22.492 7.769 1.00 53.31 277 SER A CA 1
ATOM 2198 C C . SER A 1 277 ? 1.563 -21.383 8.714 1.00 53.31 277 SER A C 1
ATOM 2200 O O . SER A 1 277 ? 1.262 -21.373 9.906 1.00 53.31 277 SER A O 1
ATOM 2202 N N . ARG A 1 278 ? 2.247 -20.364 8.181 1.00 54.06 278 ARG A N 1
ATOM 2203 C CA . ARG A 1 278 ? 2.764 -19.202 8.932 1.00 54.06 278 ARG A CA 1
ATOM 2204 C C . ARG A 1 278 ? 1.706 -18.190 9.402 1.00 54.06 278 ARG A C 1
ATOM 2206 O O . ARG A 1 278 ? 2.047 -17.248 10.112 1.00 54.06 278 ARG A O 1
ATOM 2213 N N . ALA A 1 279 ? 0.444 -18.330 9.000 1.00 50.62 279 ALA A N 1
ATOM 2214 C CA . ALA A 1 279 ? -0.647 -17.445 9.408 1.00 50.62 279 ALA A CA 1
ATOM 2215 C C . ALA A 1 279 ? -1.047 -17.647 10.879 1.00 50.62 279 ALA A C 1
ATOM 2217 O O . ALA A 1 279 ? -1.488 -16.697 11.524 1.00 50.62 279 ALA A O 1
ATOM 2218 N N . ASN A 1 280 ? -0.852 -18.860 11.406 1.00 50.31 280 ASN A N 1
ATOM 2219 C CA . ASN A 1 280 ? -1.165 -19.220 12.793 1.00 50.31 280 ASN A CA 1
ATOM 2220 C C . ASN A 1 280 ? 0.080 -19.205 13.703 1.00 50.31 280 ASN A C 1
ATOM 2222 O O . ASN A 1 280 ? -0.027 -19.464 14.898 1.00 50.31 280 ASN A O 1
ATOM 2226 N N . GLU A 1 281 ? 1.260 -18.897 13.156 1.00 48.88 281 GLU A N 1
ATOM 2227 C CA . GLU A 1 281 ? 2.518 -18.865 13.903 1.00 48.88 281 GLU A CA 1
ATOM 2228 C C . GLU A 1 281 ? 2.602 -17.571 14.729 1.00 48.88 281 GLU A C 1
ATOM 2230 O O . GLU A 1 281 ? 2.936 -16.489 14.230 1.00 48.88 281 GLU A O 1
ATOM 2235 N N . TRP A 1 282 ? 2.259 -17.672 16.014 1.00 49.03 282 TRP A N 1
ATOM 2236 C CA . TRP A 1 282 ? 2.393 -16.569 16.957 1.00 49.03 282 TRP A CA 1
ATOM 2237 C C . TRP A 1 282 ? 3.849 -16.441 17.407 1.00 49.03 282 TRP A C 1
ATOM 2239 O O . TRP A 1 282 ? 4.278 -17.019 18.399 1.00 49.03 282 TRP A O 1
ATOM 2249 N N . VAL A 1 283 ? 4.632 -15.676 16.646 1.00 53.03 283 VAL A N 1
ATOM 2250 C CA . VAL A 1 283 ? 6.001 -15.331 17.042 1.00 53.03 283 VAL A CA 1
ATOM 2251 C C . VAL A 1 283 ? 5.951 -14.186 18.057 1.00 53.03 283 VAL A C 1
ATOM 2253 O O . VAL A 1 283 ? 5.492 -13.076 17.743 1.00 53.03 283 VAL A O 1
ATOM 2256 N N . VAL A 1 284 ? 6.427 -14.459 19.274 1.00 46.81 284 VAL A N 1
ATOM 2257 C CA . VAL A 1 284 ? 6.656 -13.459 20.324 1.00 46.81 284 VAL A CA 1
ATOM 2258 C C . VAL A 1 284 ? 7.706 -12.466 19.836 1.00 46.81 284 VAL A C 1
ATOM 2260 O O . VAL A 1 284 ? 8.817 -12.846 19.470 1.00 46.81 284 VAL A O 1
ATOM 2263 N N . THR A 1 285 ? 7.368 -11.179 19.819 1.00 51.91 285 THR A N 1
ATOM 2264 C CA . THR A 1 285 ? 8.359 -10.121 19.605 1.00 51.91 285 THR A CA 1
ATOM 2265 C C . THR A 1 285 ? 8.898 -9.683 20.954 1.00 51.91 285 THR A C 1
ATOM 2267 O O . THR A 1 285 ? 8.117 -9.213 21.780 1.00 51.91 285 THR A O 1
ATOM 2270 N N . GLU A 1 286 ? 10.205 -9.798 21.156 1.00 45.88 286 GLU A N 1
ATOM 2271 C CA . GLU A 1 286 ? 10.869 -9.290 22.356 1.00 45.88 286 GLU A CA 1
ATOM 2272 C C . GLU A 1 286 ? 10.665 -7.770 22.468 1.00 45.88 286 GLU A C 1
ATOM 2274 O O . GLU A 1 286 ? 11.016 -6.999 21.565 1.00 45.88 286 GLU A O 1
ATOM 2279 N N . LYS A 1 287 ? 10.041 -7.350 23.570 1.00 46.41 287 LYS A N 1
ATOM 2280 C CA . LYS A 1 287 ? 9.943 -5.950 23.993 1.00 46.41 287 LYS A CA 1
ATOM 2281 C C . LYS A 1 287 ? 11.189 -5.606 24.817 1.00 46.41 287 LYS A C 1
ATOM 2283 O O . LYS A 1 287 ? 11.869 -6.504 25.303 1.00 46.41 287 LYS A O 1
ATOM 2288 N N . LEU A 1 288 ? 11.511 -4.319 24.963 1.00 44.97 288 LEU A N 1
ATOM 2289 C CA . LEU A 1 288 ? 12.762 -3.832 25.579 1.00 44.97 288 LEU A CA 1
ATOM 2290 C C . LEU A 1 288 ? 12.978 -4.294 27.042 1.00 44.97 288 LEU A C 1
ATOM 2292 O O . LEU A 1 288 ? 14.031 -4.021 27.615 1.00 44.97 288 LEU A O 1
ATOM 2296 N N . GLY A 1 289 ? 12.016 -4.988 27.662 1.00 41.81 289 GLY A N 1
ATOM 2297 C CA . GLY A 1 289 ? 12.091 -5.548 29.015 1.00 41.81 289 GLY A CA 1
ATOM 2298 C C . GLY A 1 289 ? 13.003 -6.752 29.204 1.00 41.81 289 GLY A C 1
ATOM 2299 O O . GLY A 1 289 ? 13.561 -6.893 30.293 1.00 41.81 289 GLY A O 1
ATOM 2300 N N . SER A 1 290 ? 13.248 -7.555 28.165 1.00 36.16 290 SER A N 1
ATOM 2301 C CA . SER A 1 290 ? 14.050 -8.778 28.295 1.00 36.16 290 SER A CA 1
ATOM 2302 C C . SER A 1 290 ? 15.548 -8.510 28.124 1.00 36.16 290 SER A C 1
ATOM 2304 O O . SER A 1 290 ? 16.202 -9.018 27.208 1.00 36.16 290 SER A O 1
ATOM 2306 N N . VAL A 1 291 ? 16.131 -7.691 28.999 1.00 38.16 291 VAL A N 1
ATOM 2307 C CA . VAL A 1 291 ? 17.591 -7.659 29.134 1.00 38.16 291 VAL A CA 1
ATOM 2308 C C . VAL A 1 291 ? 17.982 -8.796 30.076 1.00 38.16 291 VAL A C 1
ATOM 2310 O O . VAL A 1 291 ? 17.796 -8.716 31.287 1.00 38.16 291 VAL A O 1
ATOM 2313 N N . THR A 1 292 ? 18.549 -9.850 29.481 1.00 35.34 292 THR A N 1
ATOM 2314 C CA . THR A 1 292 ? 19.247 -10.998 30.095 1.00 35.34 292 THR A CA 1
ATOM 2315 C C . THR A 1 292 ? 18.419 -12.021 30.888 1.00 35.34 292 THR A C 1
ATOM 2317 O O . THR A 1 292 ? 18.233 -11.908 32.091 1.00 35.34 292 THR A O 1
ATOM 2320 N N . SER A 1 293 ? 18.081 -13.144 30.251 1.00 26.69 293 SER A N 1
ATOM 2321 C CA . SER A 1 293 ? 18.615 -14.481 30.587 1.00 26.69 293 SER A CA 1
ATOM 2322 C C . SER A 1 293 ? 18.028 -15.519 29.624 1.00 26.69 293 SER A C 1
ATOM 2324 O O . SER A 1 293 ? 16.827 -15.599 29.407 1.00 26.69 293 SER A O 1
ATOM 2326 N N . SER A 1 294 ? 18.904 -16.282 28.975 1.00 29.78 294 SER A N 1
ATOM 2327 C CA . SER A 1 294 ? 18.503 -17.385 28.102 1.00 29.78 294 SER A CA 1
ATOM 2328 C C . SER A 1 294 ? 18.434 -18.646 28.949 1.00 29.78 294 SER A C 1
ATOM 2330 O O . SER A 1 294 ? 19.472 -19.213 29.276 1.00 29.78 294 SER A O 1
ATOM 2332 N N . THR A 1 295 ? 17.219 -19.081 29.271 1.00 26.81 295 THR A N 1
ATOM 2333 C CA . THR A 1 295 ? 16.957 -20.430 29.781 1.00 26.81 295 THR A CA 1
ATOM 2334 C C . THR A 1 295 ? 15.791 -21.014 28.982 1.00 26.81 295 THR A C 1
ATOM 2336 O O . THR A 1 295 ? 14.749 -20.368 28.887 1.00 26.81 295 THR A O 1
ATOM 2339 N N . PRO A 1 296 ? 15.940 -22.192 28.351 1.00 30.81 296 PRO A N 1
ATOM 2340 C CA . PRO A 1 296 ? 14.872 -22.790 27.561 1.00 30.81 296 PRO A CA 1
ATOM 2341 C C . PRO A 1 296 ? 13.860 -23.478 28.488 1.00 30.81 296 PRO A C 1
ATOM 2343 O O . PRO A 1 296 ? 14.198 -24.465 29.138 1.00 30.81 296 PRO A O 1
ATOM 2346 N N . ALA A 1 297 ? 12.619 -22.988 28.533 1.00 29.00 297 ALA A N 1
ATOM 2347 C CA . ALA A 1 297 ? 11.493 -23.732 29.095 1.00 29.00 297 ALA A CA 1
ATOM 2348 C C . ALA A 1 297 ? 10.809 -24.531 27.975 1.00 29.00 297 ALA A C 1
ATOM 2350 O O . ALA A 1 297 ? 10.453 -23.998 26.924 1.00 29.00 297 ALA A O 1
ATOM 2351 N N . ALA A 1 298 ? 10.716 -25.840 28.185 1.00 27.88 298 ALA A N 1
ATOM 2352 C CA . ALA A 1 298 ? 10.264 -26.830 27.224 1.00 27.88 298 ALA A CA 1
ATOM 2353 C C . ALA A 1 298 ? 8.731 -26.926 27.148 1.00 27.88 298 ALA A C 1
ATOM 2355 O O . ALA A 1 298 ? 8.055 -26.954 28.171 1.00 27.88 298 ALA A O 1
ATOM 2356 N N . THR A 1 299 ? 8.191 -27.123 25.942 1.00 27.45 299 THR A N 1
ATOM 2357 C CA . THR A 1 299 ? 6.985 -27.943 25.730 1.00 27.45 299 THR A CA 1
ATOM 2358 C C . THR A 1 299 ? 7.111 -28.711 24.406 1.00 27.45 299 THR A C 1
ATOM 2360 O O . THR A 1 299 ? 6.883 -28.203 23.316 1.00 27.45 299 THR A O 1
ATOM 2363 N N . THR A 1 300 ? 7.616 -29.933 24.561 1.00 25.56 300 THR A N 1
ATOM 2364 C CA . THR A 1 300 ? 7.347 -31.204 23.869 1.00 25.56 300 THR A CA 1
ATOM 2365 C C . THR A 1 300 ? 6.575 -31.195 22.537 1.00 25.56 300 THR A C 1
ATOM 2367 O O . THR A 1 300 ? 5.358 -31.085 22.535 1.00 25.56 300 THR A O 1
ATOM 2370 N N . THR A 1 301 ? 7.270 -31.496 21.426 1.00 26.55 301 THR A N 1
ATOM 2371 C CA . THR A 1 301 ? 7.037 -32.718 20.609 1.00 26.55 301 THR A CA 1
ATOM 2372 C C . THR A 1 301 ? 8.258 -33.043 19.718 1.00 26.55 301 THR A C 1
ATOM 2374 O O . THR A 1 301 ? 8.600 -32.295 18.813 1.00 26.55 301 THR A O 1
ATOM 2377 N N . MET A 1 302 ? 8.925 -34.150 20.074 1.00 27.39 302 MET A N 1
ATOM 2378 C CA . MET A 1 302 ? 9.802 -35.102 19.351 1.00 27.39 302 MET A CA 1
ATOM 2379 C C . MET A 1 302 ? 10.678 -34.697 18.129 1.00 27.39 302 MET A C 1
ATOM 2381 O O . MET A 1 302 ? 10.173 -34.479 17.037 1.00 27.39 302 MET A O 1
ATOM 2385 N N . ALA A 1 303 ? 12.008 -34.774 18.362 1.00 27.16 303 ALA A N 1
ATOM 2386 C CA . ALA A 1 303 ? 13.139 -35.342 17.576 1.00 27.16 303 ALA A CA 1
ATOM 2387 C C . ALA A 1 303 ? 13.219 -35.129 16.038 1.00 27.16 303 ALA A C 1
ATOM 2389 O O . ALA A 1 303 ? 12.282 -35.410 15.312 1.00 27.16 303 ALA A O 1
ATOM 2390 N N . THR A 1 304 ? 14.349 -34.731 15.430 1.00 27.11 304 THR A N 1
ATOM 2391 C CA . THR A 1 304 ? 15.720 -35.264 15.594 1.00 27.11 304 THR A CA 1
ATOM 2392 C C . THR A 1 304 ? 16.837 -34.215 15.441 1.00 27.11 304 THR A C 1
ATOM 2394 O O . THR A 1 304 ? 16.788 -33.329 14.592 1.00 27.11 304 THR A O 1
ATOM 2397 N N . ASN A 1 305 ? 17.889 -34.398 16.243 1.00 29.12 305 ASN A N 1
ATOM 2398 C CA . ASN A 1 305 ? 19.137 -33.630 16.317 1.00 29.12 305 ASN A CA 1
ATOM 2399 C C . ASN A 1 305 ? 19.996 -33.650 15.037 1.00 29.12 305 ASN A C 1
ATOM 2401 O O . ASN A 1 305 ? 20.182 -34.708 14.441 1.00 29.12 305 ASN A O 1
ATOM 2405 N N . LYS A 1 306 ? 20.695 -32.536 14.767 1.00 27.14 306 LYS A N 1
ATOM 2406 C CA . LYS A 1 306 ? 22.165 -32.504 14.590 1.00 27.14 306 LYS A CA 1
ATOM 2407 C C . LYS A 1 306 ? 22.696 -31.082 14.821 1.00 27.14 306 LYS A C 1
ATOM 2409 O O . LYS A 1 306 ? 22.140 -30.103 14.334 1.00 27.14 306 LYS A O 1
ATOM 2414 N N . GLY A 1 307 ? 23.725 -31.001 15.663 1.00 28.42 307 GLY A N 1
ATOM 2415 C CA . GLY A 1 307 ? 24.186 -29.784 16.320 1.00 28.42 307 GLY A CA 1
ATOM 2416 C C . GLY A 1 307 ? 24.920 -28.784 15.428 1.00 28.42 307 GLY A C 1
ATOM 2417 O O . GLY A 1 307 ? 25.612 -29.141 14.481 1.00 28.42 307 GLY A O 1
ATOM 2418 N N . ALA A 1 308 ? 24.814 -27.517 15.819 1.00 28.95 308 ALA A N 1
ATOM 2419 C CA . ALA A 1 308 ? 25.771 -26.476 15.483 1.00 28.95 308 ALA A CA 1
ATOM 2420 C C . ALA A 1 308 ? 25.823 -25.470 16.641 1.00 28.95 308 ALA A C 1
ATOM 2422 O O . ALA A 1 308 ? 24.817 -24.881 17.041 1.00 28.95 308 ALA A O 1
ATOM 2423 N N . THR A 1 309 ? 27.019 -25.303 17.190 1.00 30.03 309 THR A N 1
ATOM 2424 C CA . THR A 1 309 ? 27.414 -24.306 18.184 1.00 30.03 309 THR A CA 1
ATOM 2425 C C . THR A 1 309 ? 27.033 -22.893 17.719 1.00 30.03 309 THR A C 1
ATOM 2427 O O . THR A 1 309 ? 27.604 -22.349 16.774 1.00 30.03 309 THR A O 1
ATOM 2430 N N . LYS A 1 310 ? 26.053 -22.258 18.378 1.00 31.92 310 LYS A N 1
ATOM 2431 C CA . LYS A 1 310 ? 25.647 -20.876 18.070 1.00 31.92 310 LYS A CA 1
ATOM 2432 C C . LYS A 1 310 ? 26.593 -19.874 18.734 1.00 31.92 310 LYS A C 1
ATOM 2434 O O . LYS A 1 310 ? 26.440 -19.529 19.902 1.00 31.92 310 LYS A O 1
ATOM 2439 N N . LYS A 1 311 ? 27.545 -19.357 17.951 1.00 30.42 311 LYS A N 1
ATOM 2440 C CA . LYS A 1 311 ? 28.230 -18.085 18.233 1.00 30.42 311 LYS A CA 1
ATOM 2441 C C . LYS A 1 311 ? 27.184 -16.966 18.370 1.00 30.42 311 LYS A C 1
ATOM 2443 O O . LYS A 1 311 ? 26.373 -16.775 17.463 1.00 30.42 311 LYS A O 1
ATOM 2448 N N . LYS A 1 312 ? 27.237 -16.197 19.465 1.00 36.66 312 LYS A N 1
ATOM 2449 C CA . LYS A 1 312 ? 26.561 -14.894 19.595 1.00 36.66 312 LYS A CA 1
ATOM 2450 C C . LYS A 1 312 ? 27.119 -13.958 18.519 1.00 36.66 312 LYS A C 1
ATOM 2452 O O . LYS A 1 312 ? 28.206 -13.412 18.674 1.00 36.66 312 LYS A O 1
ATOM 2457 N N . LYS A 1 313 ? 26.398 -13.808 17.409 1.00 33.28 313 LYS A N 1
ATOM 2458 C CA . LYS A 1 313 ? 26.693 -12.814 16.378 1.00 33.28 313 LYS A CA 1
ATOM 2459 C C . LYS A 1 313 ? 25.687 -11.684 16.562 1.00 33.28 313 LYS A C 1
ATOM 2461 O O . LYS A 1 313 ? 24.500 -11.882 16.324 1.00 33.28 313 LYS A O 1
ATOM 2466 N N . SER A 1 314 ? 26.164 -10.525 17.016 1.00 41.75 314 SER A N 1
ATOM 2467 C CA . SER A 1 314 ? 25.464 -9.259 16.790 1.00 41.75 314 SER A CA 1
ATOM 2468 C C . SER A 1 314 ? 25.348 -9.119 15.275 1.00 41.75 314 SER A C 1
ATOM 2470 O O . SER A 1 314 ? 26.344 -8.907 14.585 1.00 41.75 314 SER A O 1
ATOM 2472 N N . GLN A 1 315 ? 24.182 -9.455 14.734 1.00 46.16 315 GLN A N 1
ATOM 2473 C CA . GLN A 1 315 ? 23.972 -9.571 13.301 1.00 46.16 315 GLN A CA 1
ATOM 2474 C C . GLN A 1 315 ? 22.970 -8.489 12.914 1.00 46.16 315 GLN A C 1
ATOM 2476 O O . GLN A 1 315 ? 21.757 -8.694 13.008 1.00 46.16 315 GLN A O 1
ATOM 2481 N N . SER A 1 316 ? 23.490 -7.343 12.464 1.00 51.47 316 SER A N 1
ATOM 2482 C CA . SER A 1 316 ? 22.800 -6.510 11.481 1.00 51.47 316 SER A CA 1
ATOM 2483 C C . SER A 1 316 ? 22.447 -7.437 10.319 1.00 51.47 316 SER A C 1
ATOM 2485 O O . SER A 1 316 ? 23.278 -7.828 9.497 1.00 51.47 316 SER A O 1
ATOM 2487 N N . SER A 1 317 ? 21.234 -7.978 10.369 1.00 61.69 317 SER A N 1
ATOM 2488 C CA . SER A 1 317 ? 20.814 -9.033 9.461 1.00 61.69 317 SER A CA 1
ATOM 2489 C C . SER A 1 317 ? 20.451 -8.342 8.166 1.00 61.69 317 SER A C 1
ATOM 2491 O O . SER A 1 317 ? 19.353 -7.819 8.038 1.00 61.69 317 SER A O 1
ATOM 2493 N N . ILE A 1 318 ? 21.414 -8.311 7.247 1.00 75.81 318 ILE A N 1
ATOM 2494 C CA . ILE A 1 318 ? 21.237 -7.894 5.859 1.00 75.81 318 ILE A CA 1
ATOM 2495 C C . ILE A 1 318 ? 19.912 -8.472 5.354 1.00 75.81 318 ILE A C 1
ATOM 2497 O O . ILE A 1 318 ? 19.731 -9.694 5.313 1.00 75.81 318 ILE A O 1
ATOM 2501 N N . LEU A 1 319 ? 18.970 -7.598 5.006 1.00 83.19 319 LEU A N 1
ATOM 2502 C CA . LEU A 1 319 ? 17.669 -8.007 4.515 1.00 83.19 319 LEU A CA 1
ATOM 2503 C C . LEU A 1 319 ? 17.718 -8.100 2.987 1.00 83.19 319 LEU A C 1
ATOM 2505 O O . LEU A 1 319 ? 17.473 -7.146 2.250 1.00 83.19 319 LEU A O 1
ATOM 2509 N N . ALA A 1 320 ? 18.061 -9.302 2.522 1.00 86.00 320 ALA A N 1
ATOM 2510 C CA . ALA A 1 320 ? 18.207 -9.627 1.107 1.00 86.00 320 ALA A CA 1
ATOM 2511 C C . ALA A 1 320 ? 17.022 -9.200 0.210 1.00 86.00 320 ALA A C 1
ATOM 2513 O O . ALA A 1 320 ? 17.294 -8.646 -0.854 1.00 86.00 320 ALA A O 1
ATOM 2514 N N . PRO A 1 321 ? 15.732 -9.402 0.569 1.00 87.44 321 PRO A N 1
ATOM 2515 C CA . PRO A 1 321 ? 14.646 -9.058 -0.350 1.00 87.44 321 PRO A CA 1
ATOM 2516 C C . PRO A 1 321 ? 14.521 -7.548 -0.600 1.00 87.44 321 PRO A C 1
ATOM 2518 O O . PRO A 1 321 ? 14.161 -7.143 -1.701 1.00 87.44 321 PRO A O 1
ATOM 2521 N N . GLU A 1 322 ? 14.863 -6.702 0.372 1.00 90.56 322 GLU A N 1
ATOM 2522 C CA . GLU A 1 322 ? 14.863 -5.244 0.210 1.00 90.56 322 GLU A CA 1
ATOM 2523 C C . GLU A 1 322 ? 16.037 -4.780 -0.638 1.00 90.56 322 GLU A C 1
ATOM 2525 O O . GLU A 1 322 ? 15.872 -3.873 -1.445 1.00 90.56 322 GLU A O 1
ATOM 2530 N N . ILE A 1 323 ? 17.195 -5.432 -0.510 1.00 91.69 323 ILE A N 1
ATOM 2531 C CA . ILE A 1 323 ? 18.358 -5.152 -1.358 1.00 91.69 323 ILE A CA 1
ATOM 2532 C C . ILE A 1 323 ? 18.066 -5.543 -2.804 1.00 91.69 323 ILE A C 1
ATOM 2534 O O . ILE A 1 323 ? 18.339 -4.761 -3.708 1.00 91.69 323 ILE A O 1
ATOM 2538 N N . VAL A 1 324 ? 17.470 -6.717 -3.034 1.00 92.69 324 VAL A N 1
ATOM 2539 C CA . VAL A 1 324 ? 17.067 -7.156 -4.379 1.00 92.69 324 VAL A CA 1
ATOM 2540 C C . VAL A 1 324 ? 16.065 -6.173 -4.977 1.00 92.69 324 VAL A C 1
ATOM 2542 O O . VAL A 1 324 ? 16.265 -5.708 -6.095 1.00 92.69 324 VAL A O 1
ATOM 2545 N N . MET A 1 325 ? 15.037 -5.783 -4.218 1.00 91.75 325 MET A N 1
ATOM 2546 C CA . MET A 1 325 ? 14.097 -4.749 -4.649 1.00 91.75 325 MET A CA 1
ATOM 2547 C C . MET A 1 325 ? 14.817 -3.425 -4.952 1.00 91.75 325 MET A C 1
ATOM 2549 O O . MET A 1 325 ? 14.569 -2.823 -5.992 1.00 91.75 325 MET A O 1
ATOM 2553 N N . GLY A 1 326 ? 15.747 -2.997 -4.094 1.00 92.94 326 GLY A N 1
ATOM 2554 C CA . GLY A 1 326 ? 16.552 -1.789 -4.280 1.00 92.94 326 GLY A CA 1
ATOM 2555 C C . GLY A 1 326 ? 17.400 -1.816 -5.553 1.00 92.94 326 GLY A C 1
ATOM 2556 O O . GLY A 1 326 ? 17.436 -0.817 -6.270 1.00 92.94 326 GLY A O 1
ATOM 2557 N N . LEU A 1 327 ? 18.011 -2.961 -5.879 1.00 95.06 327 LEU A N 1
ATOM 2558 C CA . LEU A 1 327 ? 18.776 -3.180 -7.112 1.00 95.06 327 LEU A CA 1
ATOM 2559 C C . LEU A 1 327 ? 17.875 -3.170 -8.352 1.00 95.06 327 LEU A C 1
ATOM 2561 O O . LEU A 1 327 ? 18.208 -2.520 -9.339 1.00 95.06 327 LEU A O 1
ATOM 2565 N N . CYS A 1 328 ? 16.721 -3.841 -8.301 1.00 93.69 328 CYS A N 1
ATOM 2566 C CA . CYS A 1 328 ? 15.754 -3.835 -9.401 1.00 93.69 328 CYS A CA 1
ATOM 2567 C C . CYS A 1 328 ? 15.233 -2.420 -9.684 1.00 93.69 328 CYS A C 1
ATOM 2569 O O . CYS A 1 328 ? 15.185 -1.998 -10.839 1.00 93.69 328 CYS A O 1
ATOM 2571 N N . LEU A 1 329 ? 14.883 -1.666 -8.637 1.00 93.88 329 LEU A N 1
ATOM 2572 C CA . LEU A 1 329 ? 14.428 -0.282 -8.769 1.00 93.88 329 LEU A CA 1
ATOM 2573 C C . LEU A 1 329 ? 15.545 0.641 -9.264 1.00 93.88 329 LEU A C 1
ATOM 2575 O O . LEU A 1 329 ? 15.278 1.503 -1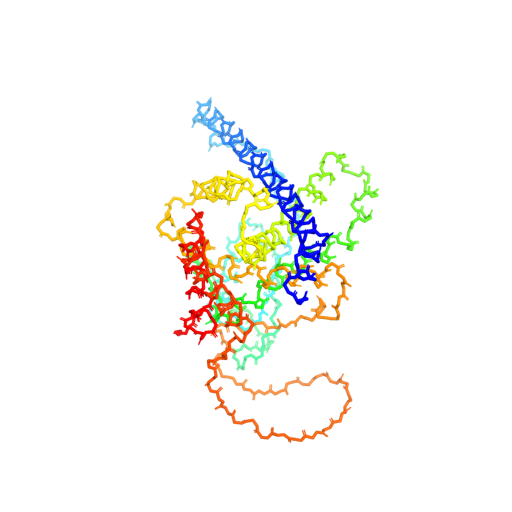0.096 1.00 93.88 329 LEU A O 1
ATOM 2579 N N . LEU A 1 330 ? 16.787 0.435 -8.811 1.00 95.38 330 LEU A N 1
ATOM 2580 C CA . LEU A 1 330 ? 17.946 1.185 -9.296 1.00 95.38 330 LEU A CA 1
ATOM 2581 C C . LEU A 1 330 ? 18.173 0.953 -10.790 1.00 95.38 330 LEU A C 1
ATOM 2583 O O . LEU A 1 330 ? 18.372 1.908 -11.533 1.00 95.38 330 LEU A O 1
ATOM 2587 N N . TYR A 1 331 ? 18.096 -0.302 -11.238 1.00 94.44 331 TYR A N 1
ATOM 2588 C CA . TYR A 1 331 ? 18.204 -0.642 -12.655 1.00 94.44 331 TYR A CA 1
ATOM 2589 C C . TYR A 1 331 ? 17.125 0.066 -13.483 1.00 94.44 331 TYR A C 1
ATOM 2591 O O . TYR A 1 331 ? 17.437 0.676 -14.503 1.00 94.44 331 TYR A O 1
ATOM 2599 N N . CYS A 1 332 ? 15.874 0.064 -13.011 1.00 92.44 332 CYS A N 1
ATOM 2600 C CA . CYS A 1 332 ? 14.783 0.774 -13.680 1.00 92.44 332 CYS A CA 1
ATOM 2601 C C . CYS A 1 332 ? 14.993 2.297 -13.675 1.00 92.44 332 CYS A C 1
ATOM 2603 O O . CYS A 1 332 ? 14.707 2.948 -14.672 1.00 92.44 332 CYS A O 1
ATOM 2605 N N . ALA A 1 333 ? 15.522 2.871 -12.589 1.00 93.12 333 ALA A N 1
ATOM 2606 C CA . ALA A 1 333 ? 15.824 4.299 -12.508 1.00 93.12 333 ALA A CA 1
ATOM 2607 C C . ALA A 1 333 ? 16.904 4.708 -13.517 1.00 93.12 333 ALA A C 1
ATOM 2609 O O . ALA A 1 333 ? 16.732 5.686 -14.236 1.00 93.12 333 ALA A O 1
ATOM 2610 N N . VAL A 1 334 ? 17.996 3.940 -13.605 1.00 92.88 334 VAL A N 1
ATOM 2611 C CA . VAL A 1 334 ? 19.064 4.176 -14.588 1.00 92.88 334 VAL A CA 1
ATOM 2612 C C . VAL A 1 334 ? 18.533 4.001 -16.009 1.00 92.88 334 VAL A C 1
ATOM 2614 O O . VAL A 1 334 ? 18.844 4.811 -16.877 1.00 92.88 334 VAL A O 1
ATOM 2617 N N . TYR A 1 335 ? 17.688 2.994 -16.244 1.00 91.06 335 TYR A N 1
ATOM 2618 C CA . TYR A 1 335 ? 17.036 2.802 -17.536 1.00 91.06 335 TYR A CA 1
ATOM 2619 C C . TYR A 1 335 ? 16.181 4.017 -17.935 1.00 91.06 335 TYR A C 1
ATOM 2621 O O . TYR A 1 335 ? 16.311 4.501 -19.055 1.00 91.06 335 TYR A O 1
ATOM 2629 N N . ASP A 1 336 ? 15.368 4.556 -17.019 1.00 89.88 336 ASP A N 1
ATOM 2630 C CA . ASP A 1 336 ? 14.546 5.752 -17.267 1.00 89.88 336 ASP A CA 1
ATOM 2631 C C . ASP A 1 336 ? 15.390 7.019 -17.481 1.00 89.88 336 ASP A C 1
ATOM 2633 O O . ASP A 1 336 ? 15.012 7.874 -18.270 1.00 89.88 336 ASP A O 1
ATOM 2637 N N . ILE A 1 337 ? 16.558 7.140 -16.841 1.00 89.38 337 ILE A N 1
ATOM 2638 C CA . ILE A 1 337 ? 17.480 8.267 -17.081 1.00 89.38 337 ILE A CA 1
ATOM 2639 C C . ILE A 1 337 ? 18.044 8.229 -18.507 1.00 89.38 337 ILE A C 1
ATOM 2641 O O . ILE A 1 337 ? 18.220 9.275 -19.126 1.00 89.38 337 ILE A O 1
ATOM 2645 N N . VAL A 1 338 ? 18.360 7.036 -19.017 1.00 88.06 338 VAL A N 1
ATOM 2646 C CA . VAL A 1 338 ? 19.016 6.876 -20.324 1.00 88.06 338 VAL A CA 1
ATOM 2647 C C . VAL A 1 338 ? 18.007 6.855 -21.475 1.00 88.06 338 VAL A C 1
ATOM 2649 O O . VAL A 1 338 ? 18.291 7.392 -22.543 1.00 88.06 338 VAL A O 1
ATOM 2652 N N . PHE A 1 339 ? 16.845 6.231 -21.275 1.00 84.00 339 PHE A N 1
ATOM 2653 C CA . PHE A 1 339 ? 15.870 5.946 -22.336 1.00 84.00 339 PHE A CA 1
ATOM 2654 C C . PHE A 1 339 ? 14.467 6.504 -22.065 1.00 84.00 339 PHE A C 1
ATOM 2656 O O . PHE A 1 339 ? 13.601 6.425 -22.935 1.00 84.00 339 PHE A O 1
ATOM 2663 N N . GLY A 1 340 ? 14.209 7.010 -20.861 1.00 72.38 340 GLY A N 1
ATOM 2664 C CA . GLY A 1 340 ? 12.889 7.452 -20.431 1.00 72.38 340 GLY A CA 1
ATOM 2665 C C . GLY A 1 340 ? 12.589 8.906 -20.782 1.00 72.38 340 GLY A C 1
ATOM 2666 O O . GLY A 1 340 ? 13.472 9.752 -20.900 1.00 72.38 340 GLY A O 1
ATOM 2667 N N . HIS A 1 341 ? 11.297 9.201 -20.915 1.00 67.88 341 HIS A N 1
ATOM 2668 C CA . HIS A 1 341 ? 10.781 10.548 -21.187 1.00 67.88 341 HIS A CA 1
ATOM 2669 C C . HIS A 1 341 ? 9.915 11.107 -20.044 1.00 67.88 341 HIS A C 1
ATOM 2671 O O . HIS A 1 341 ? 9.603 12.294 -20.030 1.00 67.88 341 HIS A O 1
ATOM 2677 N N . ASP A 1 342 ? 9.512 10.271 -19.080 1.00 71.94 342 ASP A N 1
ATOM 2678 C CA . ASP A 1 342 ? 8.444 10.593 -18.123 1.00 71.94 342 ASP A CA 1
ATOM 2679 C C . ASP A 1 342 ? 8.936 11.025 -16.727 1.00 71.94 342 ASP A C 1
ATOM 2681 O O . ASP A 1 342 ? 8.119 11.264 -15.837 1.00 71.94 342 ASP A O 1
ATOM 2685 N N . HIS A 1 343 ? 10.251 11.169 -16.535 1.00 82.38 343 HIS A N 1
ATOM 2686 C CA . HIS A 1 343 ? 10.895 11.593 -15.282 1.00 82.38 343 HIS A CA 1
ATOM 2687 C C . HIS A 1 343 ? 10.548 10.738 -14.038 1.00 82.38 343 HIS A C 1
ATOM 2689 O O . HIS A 1 343 ? 10.698 11.196 -12.900 1.00 82.38 343 HIS A O 1
ATOM 2695 N N . PHE A 1 344 ? 10.119 9.482 -14.214 1.00 85.38 344 PHE A N 1
ATOM 2696 C CA . PHE A 1 344 ? 9.828 8.573 -13.097 1.00 85.38 344 PHE A CA 1
ATOM 2697 C C . PHE A 1 344 ? 11.091 8.176 -12.318 1.00 85.38 344 PHE A C 1
ATOM 2699 O O . PHE A 1 344 ? 10.991 7.760 -11.158 1.00 85.38 344 PHE A O 1
ATOM 2706 N N . TYR A 1 345 ? 12.278 8.359 -12.905 1.00 87.75 345 TYR A N 1
ATOM 2707 C CA . TYR A 1 345 ? 13.568 8.103 -12.269 1.00 87.75 345 TYR A CA 1
ATOM 2708 C C . TYR A 1 345 ? 13.729 8.800 -10.917 1.00 87.75 345 TYR A C 1
ATOM 2710 O O . TYR A 1 345 ? 14.361 8.228 -10.035 1.00 87.75 345 TYR A O 1
ATOM 2718 N N . VAL A 1 346 ? 13.149 9.993 -10.711 1.00 89.81 346 VAL A N 1
ATOM 2719 C CA . VAL A 1 346 ? 13.254 10.717 -9.429 1.00 89.81 346 VAL A CA 1
ATOM 2720 C C . VAL A 1 346 ? 12.650 9.878 -8.306 1.00 89.81 346 VAL A C 1
ATOM 2722 O O . VAL A 1 346 ? 13.285 9.640 -7.278 1.00 89.81 346 VAL A O 1
ATOM 2725 N N . TYR A 1 347 ? 11.441 9.366 -8.535 1.00 89.31 347 TYR A N 1
ATOM 2726 C CA . TYR A 1 347 ? 10.764 8.486 -7.592 1.00 89.31 347 TYR A CA 1
ATOM 2727 C C . TYR A 1 347 ? 11.523 7.165 -7.418 1.00 89.31 347 TYR A C 1
ATOM 2729 O O . TYR A 1 347 ? 11.781 6.751 -6.288 1.00 89.31 347 TYR A O 1
ATOM 2737 N N . LEU A 1 348 ? 11.920 6.519 -8.521 1.00 92.12 348 LEU A N 1
ATOM 2738 C CA . LEU A 1 348 ? 12.596 5.218 -8.485 1.00 92.12 348 LEU A CA 1
ATOM 2739 C C . LEU A 1 348 ? 13.955 5.278 -7.773 1.00 92.12 348 LEU A C 1
ATOM 2741 O O . LEU A 1 348 ? 14.293 4.359 -7.026 1.00 92.12 348 LEU A O 1
ATOM 2745 N N . LEU A 1 349 ? 14.706 6.369 -7.942 1.00 94.00 349 LEU A N 1
ATOM 2746 C CA . LEU A 1 349 ? 15.988 6.587 -7.276 1.00 94.00 349 LEU A CA 1
ATOM 2747 C C . LEU A 1 349 ? 15.803 6.788 -5.768 1.00 94.00 349 LEU A C 1
ATOM 2749 O O . LEU A 1 349 ? 16.478 6.133 -4.973 1.00 94.00 349 LEU A O 1
ATOM 2753 N N . MET A 1 350 ? 14.848 7.634 -5.361 1.00 93.06 350 MET A N 1
ATOM 2754 C CA . MET A 1 350 ? 14.520 7.834 -3.943 1.00 93.06 350 MET A CA 1
ATOM 2755 C C . MET A 1 350 ? 14.031 6.535 -3.289 1.00 93.06 350 MET A C 1
ATOM 2757 O O . MET A 1 350 ? 14.406 6.221 -2.157 1.00 93.06 350 MET A O 1
ATOM 2761 N N . GLN A 1 351 ? 13.230 5.750 -4.011 1.00 93.75 351 GLN A N 1
ATOM 2762 C CA . GLN A 1 351 ? 12.696 4.479 -3.533 1.00 93.75 351 GLN A CA 1
ATOM 2763 C C . GLN A 1 351 ? 13.779 3.395 -3.425 1.00 93.75 351 GLN A C 1
ATOM 2765 O O . GLN A 1 351 ? 13.794 2.639 -2.452 1.00 93.75 351 GLN A O 1
ATOM 2770 N N . SER A 1 352 ? 14.714 3.344 -4.378 1.00 94.88 352 SER A N 1
ATOM 2771 C CA . SER A 1 352 ? 15.890 2.470 -4.322 1.00 94.88 352 SER A CA 1
ATOM 2772 C C . SER A 1 352 ? 16.791 2.816 -3.131 1.00 94.88 352 SER A C 1
ATOM 2774 O O . SER A 1 352 ? 17.143 1.928 -2.351 1.00 94.88 352 SER A O 1
ATOM 2776 N N . ALA A 1 353 ? 17.077 4.104 -2.907 1.00 94.00 353 ALA A N 1
ATOM 2777 C CA . ALA A 1 353 ? 17.849 4.555 -1.750 1.00 94.00 353 ALA A CA 1
ATOM 2778 C C . ALA A 1 353 ? 17.187 4.138 -0.424 1.00 94.00 353 ALA A C 1
ATOM 2780 O O . ALA A 1 353 ? 17.847 3.563 0.443 1.00 94.00 353 ALA A O 1
ATOM 2781 N N . ALA A 1 354 ? 15.873 4.342 -0.283 1.00 92.62 354 ALA A N 1
ATOM 2782 C CA . ALA A 1 354 ? 15.126 3.904 0.897 1.00 92.62 354 ALA A CA 1
ATOM 2783 C C . ALA A 1 354 ? 15.180 2.377 1.098 1.00 92.62 354 ALA A C 1
ATOM 2785 O O . ALA A 1 354 ? 15.357 1.905 2.224 1.00 92.62 354 ALA A O 1
ATOM 2786 N N . ALA A 1 355 ? 15.072 1.601 0.014 1.00 92.38 355 ALA A N 1
ATOM 2787 C CA . ALA A 1 355 ? 15.176 0.145 0.058 1.00 92.38 355 ALA A CA 1
ATOM 2788 C C . ALA A 1 355 ? 16.570 -0.324 0.505 1.00 92.38 355 ALA A C 1
ATOM 2790 O O . ALA A 1 355 ? 16.657 -1.258 1.299 1.00 92.38 355 ALA A O 1
ATOM 2791 N N . PHE A 1 356 ? 17.648 0.347 0.086 1.00 93.06 356 PHE A N 1
ATOM 2792 C CA . PHE A 1 356 ? 19.005 0.042 0.552 1.00 93.06 356 PHE A CA 1
ATOM 2793 C C . PHE A 1 356 ? 19.230 0.412 2.015 1.00 93.06 356 PHE A C 1
ATOM 2795 O O . PHE A 1 356 ? 19.760 -0.406 2.764 1.00 93.06 356 PHE A O 1
ATOM 2802 N N . VAL A 1 357 ? 18.793 1.599 2.450 1.00 89.94 357 VAL A N 1
ATOM 2803 C CA . VAL A 1 357 ? 18.904 2.026 3.858 1.00 89.94 357 VAL A CA 1
ATOM 2804 C C . VAL A 1 357 ? 18.247 0.997 4.781 1.00 89.94 357 VAL A C 1
ATOM 2806 O O . VAL A 1 357 ? 18.832 0.579 5.782 1.00 89.94 357 VAL A O 1
ATOM 2809 N N . ILE A 1 358 ? 17.056 0.525 4.406 1.00 87.81 358 ILE A N 1
ATOM 2810 C CA . ILE A 1 358 ? 16.353 -0.530 5.136 1.00 87.81 358 ILE A CA 1
ATOM 2811 C C . ILE A 1 358 ? 17.063 -1.882 4.979 1.00 87.81 358 ILE A C 1
ATOM 2813 O O . ILE A 1 358 ? 17.254 -2.580 5.970 1.00 87.81 358 ILE A O 1
ATOM 2817 N N . GLY A 1 359 ? 17.474 -2.250 3.765 1.00 85.44 359 GLY A N 1
ATOM 2818 C CA . GLY A 1 359 ? 18.085 -3.541 3.443 1.00 85.44 359 GLY A CA 1
ATOM 2819 C C . GLY A 1 359 ? 19.422 -3.793 4.140 1.00 85.44 359 GLY A C 1
ATOM 2820 O O . GLY A 1 359 ? 19.681 -4.909 4.586 1.00 85.44 359 GLY A O 1
ATOM 2821 N N . PHE A 1 360 ? 20.248 -2.762 4.313 1.00 86.19 360 PHE A N 1
ATOM 2822 C CA . PHE A 1 360 ? 21.494 -2.849 5.082 1.00 86.19 360 PHE A CA 1
ATOM 2823 C C . PHE A 1 360 ? 21.282 -2.772 6.601 1.00 86.19 360 PHE A C 1
ATOM 2825 O O . PHE A 1 360 ? 22.219 -3.005 7.362 1.00 86.19 360 PHE A O 1
ATOM 2832 N N . GLY A 1 361 ? 20.054 -2.508 7.059 1.00 78.75 361 GLY A N 1
ATOM 2833 C CA . GLY A 1 361 ? 19.720 -2.475 8.480 1.00 78.75 361 GLY A CA 1
ATOM 2834 C C . GLY A 1 361 ? 20.132 -1.187 9.192 1.00 78.75 361 GLY A C 1
ATOM 2835 O O . GLY A 1 361 ? 20.285 -1.207 10.408 1.00 78.75 361 GLY A O 1
ATOM 2836 N N . TYR A 1 362 ? 20.270 -0.067 8.471 1.00 77.12 362 TYR A N 1
ATOM 2837 C CA . TYR A 1 362 ? 20.530 1.253 9.071 1.00 77.12 362 TYR A CA 1
ATOM 2838 C C . TYR A 1 362 ? 19.308 1.840 9.805 1.00 77.12 362 TYR A C 1
ATOM 2840 O O . TYR A 1 362 ? 19.397 2.899 10.422 1.00 77.12 362 TYR A O 1
ATOM 2848 N N . VAL A 1 363 ? 18.153 1.170 9.747 1.00 71.38 363 VAL A N 1
ATOM 2849 C CA . VAL A 1 363 ? 16.922 1.578 10.436 1.00 71.38 363 VAL A CA 1
ATOM 2850 C C . VAL A 1 363 ? 16.793 0.828 11.762 1.00 71.38 363 VAL A C 1
ATOM 2852 O O . VAL A 1 363 ? 16.725 -0.399 11.778 1.00 71.38 363 VAL A O 1
ATOM 2855 N N . GLY A 1 364 ? 16.696 1.567 12.873 1.00 58.34 364 GLY A N 1
ATOM 2856 C CA . GLY A 1 364 ? 16.430 1.002 14.203 1.00 58.34 364 GLY A CA 1
ATOM 2857 C C . GLY A 1 364 ? 17.631 0.340 14.886 1.00 58.34 364 GLY A C 1
ATOM 2858 O O . GLY A 1 364 ? 17.424 -0.521 15.735 1.00 58.34 364 GLY A O 1
ATOM 2859 N N . SER A 1 365 ? 18.863 0.702 14.509 1.00 52.44 365 SER A N 1
ATOM 2860 C CA . SER A 1 365 ? 20.087 0.348 15.237 1.00 52.44 365 SER A CA 1
ATOM 2861 C C . SER A 1 365 ? 20.453 1.465 16.223 1.00 52.44 365 SER A C 1
ATOM 2863 O O . SER A 1 365 ? 21.302 2.304 15.916 1.00 52.44 365 SER A O 1
ATOM 2865 N N . GLN A 1 366 ? 19.783 1.520 17.372 1.00 39.00 366 GLN A N 1
ATOM 2866 C CA . GLN A 1 366 ? 20.258 2.271 18.538 1.00 39.00 366 GLN A CA 1
ATOM 2867 C C . GLN A 1 366 ? 20.084 1.441 19.797 1.00 39.00 366 GLN A C 1
ATOM 2869 O O . GLN A 1 366 ? 19.037 0.763 19.897 1.00 39.00 366 GLN A O 1
#

pLDDT: mean 74.83, std 20.8, range [25.56, 95.38]

InterPro domains:
  IPR029044 Nucleotide-diphospho-sugar transferases [G3DSA:3.90.550.10] (69-155)